Protein AF-E4M9H5-F1 (afdb_monomer)

pLDDT: mean 83.63, std 12.61, range [45.44, 94.75]

Nearest PDB structures (foldseek):
  5e12-assembly1_A  TM=4.372E-01  e=1.101E-07  Mycobacterium tuberculosis H37Rv
  2kuf-assembly1_A  TM=4.043E-01  e=8.828E-06  Mycobacterium tuberculosis H37Rv

Foldseek 3Di:
DDDDPPDDDDDDDDDPAADKFWQDDQAQHALLVNQVSQVVRQEAAQFEAEDEDPDFRHFHWKDFPNHTDDNPDRDIDGRHGHMYTYGHDHPPRFKFFAADQQFHQPVVNSVVQSVRQEAADAEAEDPPDDPVCSRQWGWLDKPPAGRAMDTRRHYIYTYTYNDPVSSVVSVVVSVVVNVVSNVVVVVVVVVVVVVVVVVVVVVVVVVVVPDPPPDPPDDPDDDDD

Mean predicted aligned error: 11.63 Å

Secondary structure (DSSP, 8-state):
--PPTTPPP------SSPPEEEPP--TTSBHHHHHHHHHHHT-EEEEEEEEE-SSTTBEEEEEETTEEP-TT---EEETTPEEEEEEEE-TT--EEEPPP-TTSBHHHHHHHHHHTTPEEEEEEE-TT--TTTTTT-EEEEEESPTT-EEETT-EEEEEEE--HHHHHHHHHHHHHHHHHHHHHHHHHHHHHHHHHHHHHHHHHHHHHH----------------

Structure (mmCIF, N/CA/C/O backbone):
data_AF-E4M9H5-F1
#
_entry.id   AF-E4M9H5-F1
#
loop_
_atom_site.group_PDB
_atom_site.id
_atom_site.type_symbol
_atom_site.label_atom_id
_atom_site.label_alt_id
_atom_site.label_comp_id
_atom_site.label_asym_id
_atom_site.label_entity_id
_atom_site.label_seq_id
_atom_site.pdbx_PDB_ins_code
_atom_site.Cartn_x
_atom_site.Cartn_y
_atom_site.Cartn_z
_atom_site.occupancy
_atom_site.B_iso_or_equiv
_atom_site.auth_seq_id
_atom_site.auth_comp_id
_atom_site.auth_asym_id
_atom_site.auth_atom_id
_atom_site.pdbx_PDB_model_num
ATOM 1 N N . MET A 1 1 ? -37.634 5.074 34.443 1.00 48.91 1 MET A N 1
ATOM 2 C CA . MET A 1 1 ? -36.888 6.349 34.505 1.00 48.91 1 MET A CA 1
ATOM 3 C C . MET A 1 1 ? -37.773 7.384 33.839 1.00 48.91 1 MET A C 1
ATOM 5 O O . MET A 1 1 ? -37.931 7.330 32.630 1.00 48.91 1 MET A O 1
ATOM 9 N N . GLU A 1 2 ? -38.440 8.225 34.621 1.00 67.62 2 GLU A N 1
ATOM 10 C CA . GLU A 1 2 ? -39.427 9.190 34.124 1.00 67.62 2 GLU A CA 1
ATOM 11 C C . GLU A 1 2 ? -38.986 10.587 34.561 1.00 67.62 2 GLU A C 1
ATOM 13 O O . GLU A 1 2 ? -38.607 10.793 35.717 1.00 67.62 2 GLU A O 1
ATOM 18 N N . VAL A 1 3 ? -38.953 11.531 33.623 1.00 73.31 3 VAL A N 1
ATOM 19 C CA . VAL A 1 3 ? -38.563 12.920 33.890 1.00 73.31 3 VAL A CA 1
ATOM 20 C C . VAL A 1 3 ? -39.797 13.767 34.168 1.00 73.31 3 VAL A C 1
ATOM 22 O O . VAL A 1 3 ? -40.839 13.595 33.542 1.00 73.31 3 VAL A O 1
ATOM 25 N N . LYS A 1 4 ? -39.671 14.700 35.119 1.00 76.44 4 LYS A N 1
ATOM 26 C CA . LYS A 1 4 ? -40.760 15.606 35.497 1.00 76.44 4 LYS A CA 1
ATOM 27 C C . LYS A 1 4 ? -41.175 16.492 34.309 1.00 76.44 4 LYS A C 1
ATOM 29 O O . LYS A 1 4 ? -40.294 16.963 33.579 1.00 76.44 4 LYS A O 1
ATOM 34 N N . PRO A 1 5 ? -42.481 16.770 34.146 1.00 67.06 5 PRO A N 1
ATOM 35 C CA . PRO A 1 5 ? -42.974 17.629 33.076 1.00 67.06 5 PRO A CA 1
ATOM 36 C C . PRO A 1 5 ? -42.333 19.025 33.143 1.00 67.06 5 PRO A C 1
ATOM 38 O O . PRO A 1 5 ? -42.136 19.577 34.224 1.00 67.06 5 PRO A O 1
ATOM 41 N N . GLY A 1 6 ? -41.972 19.578 31.980 1.00 78.44 6 GLY A N 1
ATOM 42 C CA . GLY A 1 6 ? -41.335 20.897 31.854 1.00 78.44 6 GLY A CA 1
ATOM 43 C C . GLY A 1 6 ? -39.802 20.907 31.907 1.00 78.44 6 GLY A C 1
ATOM 44 O O . GLY A 1 6 ? -39.202 21.981 31.893 1.00 78.44 6 GLY A O 1
ATOM 45 N N . ARG A 1 7 ? -39.136 19.743 31.952 1.00 82.69 7 ARG A N 1
ATOM 46 C CA . ARG A 1 7 ? -37.668 19.670 31.906 1.00 82.69 7 ARG A CA 1
ATOM 47 C C . ARG A 1 7 ? -37.148 19.466 30.482 1.00 82.69 7 ARG A C 1
ATOM 49 O O . ARG A 1 7 ? -37.523 18.513 29.809 1.00 82.69 7 ARG A O 1
ATOM 56 N N . THR A 1 8 ? -36.238 20.335 30.049 1.00 75.12 8 THR A N 1
ATOM 57 C CA . THR A 1 8 ? -35.534 20.202 28.769 1.00 75.12 8 THR A CA 1
ATOM 58 C C . THR A 1 8 ? -34.584 19.009 28.815 1.00 75.12 8 THR A C 1
ATOM 60 O O . THR A 1 8 ? -33.643 18.991 29.611 1.00 75.12 8 THR A O 1
ATOM 63 N N . VAL A 1 9 ? -34.834 18.014 27.967 1.00 78.81 9 VAL A N 1
ATOM 64 C CA . VAL A 1 9 ? -33.937 16.875 27.757 1.00 78.81 9 VAL A CA 1
ATOM 65 C C . VAL A 1 9 ? -32.995 17.225 26.608 1.00 78.81 9 VAL A C 1
ATOM 67 O O . VAL A 1 9 ? -33.447 17.516 25.504 1.00 78.81 9 VAL A O 1
ATOM 70 N N . TYR A 1 10 ? -31.688 17.204 26.866 1.00 71.06 10 TYR A N 1
ATOM 71 C CA . TYR A 1 10 ? -30.674 17.363 25.827 1.00 71.06 10 TYR A CA 1
ATOM 72 C C . TYR A 1 10 ? -30.349 15.989 25.248 1.00 71.06 10 TYR A C 1
ATOM 74 O O . TYR A 1 10 ? -29.837 15.120 25.951 1.00 71.06 10 TYR A O 1
ATOM 82 N N . ILE A 1 11 ? -30.674 15.791 23.974 1.00 72.00 11 ILE A N 1
ATOM 83 C CA . ILE A 1 11 ? -30.363 14.568 23.237 1.00 72.00 11 ILE A CA 1
ATOM 84 C C . ILE A 1 11 ? -29.173 14.875 22.332 1.00 72.00 11 ILE A C 1
ATOM 86 O O . ILE A 1 11 ? -29.257 15.742 21.464 1.00 72.00 11 ILE A O 1
ATOM 90 N N . THR A 1 12 ? -28.064 14.163 22.516 1.00 62.25 12 THR A N 1
ATOM 91 C CA . THR A 1 12 ? -26.943 14.197 21.572 1.00 62.25 12 THR A CA 1
ATOM 92 C C . THR A 1 12 ? -27.200 13.156 20.491 1.00 62.25 12 THR A C 1
ATOM 94 O O . THR A 1 12 ? -26.982 11.965 20.696 1.00 62.25 12 THR A O 1
ATOM 97 N N . ILE A 1 13 ? -27.697 13.599 19.337 1.00 58.81 13 ILE A N 1
ATOM 98 C CA . ILE A 1 13 ? -27.815 12.746 18.152 1.00 58.81 13 ILE A CA 1
ATOM 99 C C . ILE A 1 13 ? -26.428 12.680 17.511 1.00 58.81 13 ILE A C 1
ATOM 101 O O . ILE A 1 13 ? -25.945 13.672 16.968 1.00 58.81 13 ILE A O 1
ATOM 105 N N . ASN A 1 14 ? -25.768 11.524 17.590 1.00 56.34 14 ASN A N 1
ATOM 106 C CA . ASN A 1 14 ? -24.544 11.289 16.828 1.00 56.34 14 ASN A CA 1
ATOM 107 C C . ASN A 1 14 ? -24.914 11.225 15.337 1.00 56.34 14 ASN A C 1
ATOM 109 O O . ASN A 1 14 ? -25.791 10.452 14.953 1.00 56.34 14 ASN A O 1
ATOM 113 N N . SER A 1 15 ? -24.281 12.051 14.500 1.00 49.38 15 SER A N 1
ATOM 114 C CA . SER A 1 15 ? -24.484 12.005 13.048 1.00 49.38 15 SER A CA 1
ATOM 115 C C . SER A 1 15 ? -24.115 10.618 12.521 1.00 49.38 15 SER A C 1
ATOM 117 O O . SER A 1 15 ? -22.984 10.175 12.695 1.00 49.38 15 SER A O 1
ATOM 119 N N . PHE A 1 16 ? -25.054 9.950 11.849 1.00 55.34 16 PHE A N 1
ATOM 120 C CA . PHE A 1 16 ? -24.801 8.691 11.139 1.00 55.34 16 PHE A CA 1
ATOM 121 C C . PHE A 1 16 ? -23.919 8.894 9.893 1.00 55.34 16 PHE A C 1
ATOM 123 O O . PHE A 1 16 ? -23.301 7.949 9.415 1.00 55.34 16 PHE A O 1
ATOM 130 N N . ARG A 1 17 ? -23.841 10.128 9.365 1.00 58.88 17 ARG A N 1
ATOM 131 C CA . ARG A 1 17 ? -22.961 10.465 8.239 1.00 58.88 17 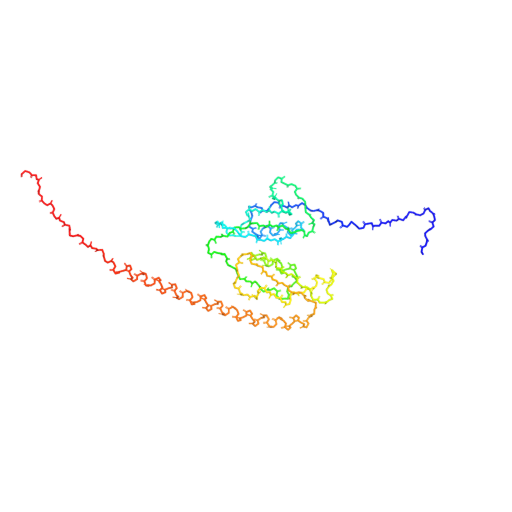ARG A CA 1
ATOM 132 C C . ARG A 1 17 ? -21.565 10.794 8.741 1.00 58.88 17 ARG A C 1
ATOM 134 O O . ARG A 1 17 ? -21.410 11.635 9.635 1.00 58.88 17 ARG A O 1
ATOM 141 N N . GLN A 1 18 ? -20.577 10.140 8.139 1.00 67.44 18 GLN A N 1
ATOM 142 C CA . GLN A 1 18 ? -19.166 10.424 8.350 1.00 67.44 18 GLN A CA 1
ATOM 143 C C . GLN A 1 18 ? -18.871 11.881 7.965 1.00 67.44 18 GLN A C 1
ATOM 145 O O . GLN A 1 18 ? -19.523 12.468 7.099 1.00 67.44 18 GLN A O 1
ATOM 150 N N . LYS A 1 19 ? -17.916 12.505 8.660 1.00 80.12 19 LYS A N 1
ATOM 151 C CA . LYS A 1 19 ? -17.527 13.892 8.393 1.00 80.12 19 LYS A CA 1
ATOM 152 C C . LYS A 1 19 ? -17.018 13.998 6.954 1.00 80.12 19 LYS A C 1
ATOM 154 O O . LYS A 1 19 ? -16.073 13.302 6.600 1.00 80.12 19 LYS A O 1
ATOM 159 N N . MET A 1 20 ? -17.608 14.891 6.163 1.00 86.25 20 MET A N 1
ATOM 160 C CA . MET A 1 20 ? -17.123 15.191 4.816 1.00 86.25 20 MET A CA 1
ATOM 161 C C . MET A 1 20 ? -15.857 16.046 4.896 1.00 86.25 20 MET A C 1
ATOM 163 O O . MET A 1 20 ? -15.801 17.022 5.651 1.00 86.25 20 MET A O 1
ATOM 167 N N . VAL A 1 21 ? -14.846 15.682 4.114 1.00 89.25 21 VAL A N 1
ATOM 168 C CA . VAL A 1 21 ? -13.574 16.397 3.993 1.00 89.25 21 VAL A CA 1
ATOM 169 C C . VAL A 1 21 ? -13.315 16.745 2.524 1.00 89.25 21 VAL A C 1
ATOM 171 O O . VAL A 1 21 ? -13.688 15.974 1.636 1.00 89.25 21 VAL A O 1
ATOM 174 N N . PRO A 1 22 ? -12.727 17.918 2.228 1.00 89.88 22 PRO A N 1
ATOM 175 C CA . PRO A 1 22 ? -12.366 18.273 0.861 1.00 89.88 22 PRO A CA 1
ATOM 176 C C . PRO A 1 22 ? -11.236 17.369 0.360 1.00 89.88 22 PRO A C 1
ATOM 178 O O . PRO A 1 22 ? -10.243 17.171 1.062 1.00 89.88 22 PRO A O 1
ATOM 181 N N . VAL A 1 23 ? -11.377 16.850 -0.860 1.00 91.88 23 VAL A N 1
ATOM 182 C CA . VAL A 1 23 ? -10.335 16.042 -1.505 1.00 91.88 23 VAL A CA 1
ATOM 183 C C . VAL A 1 23 ? -9.262 16.982 -2.066 1.00 91.88 23 VAL A C 1
ATOM 185 O O . VAL A 1 23 ? -9.595 17.851 -2.878 1.00 91.88 23 VAL A O 1
ATOM 188 N N . PRO A 1 24 ? -7.996 16.884 -1.620 1.00 91.50 24 PRO A N 1
ATOM 189 C CA . PRO A 1 24 ? -6.924 17.725 -2.133 1.00 91.50 24 PRO A CA 1
ATOM 190 C C . PRO A 1 24 ? -6.519 17.282 -3.539 1.00 91.50 24 PRO A C 1
ATOM 192 O O . PRO A 1 24 ? -6.476 16.091 -3.811 1.00 91.50 24 PRO A O 1
ATOM 195 N N . TYR A 1 25 ? -6.151 18.236 -4.399 1.00 92.88 25 TYR A N 1
ATOM 196 C CA . TYR A 1 25 ? -5.643 17.913 -5.731 1.00 92.88 25 TYR A CA 1
ATOM 197 C C . TYR A 1 25 ? -4.197 17.392 -5.655 1.00 92.88 25 TYR A C 1
ATOM 199 O O . TYR A 1 25 ? -3.298 18.144 -5.255 1.00 92.88 25 TYR A O 1
ATOM 207 N N . VAL A 1 26 ? -3.970 16.125 -6.014 1.00 92.75 26 VAL A N 1
ATOM 208 C CA . VAL A 1 26 ? -2.654 15.456 -5.933 1.00 92.75 26 VAL A CA 1
ATOM 209 C C . VAL A 1 26 ? -2.057 15.053 -7.283 1.00 92.75 26 VAL A C 1
ATOM 211 O O . VAL A 1 26 ? -0.903 14.621 -7.315 1.00 92.75 26 VAL A O 1
ATOM 214 N N . ALA A 1 27 ? -2.776 15.214 -8.397 1.00 91.25 27 ALA A N 1
ATOM 215 C CA . ALA A 1 27 ? -2.188 14.978 -9.716 1.00 91.25 27 ALA A CA 1
ATOM 216 C C . ALA A 1 27 ? -1.029 15.957 -9.993 1.00 91.25 27 ALA A C 1
ATOM 218 O O . ALA A 1 27 ? -1.057 17.129 -9.607 1.00 91.25 27 ALA A O 1
ATOM 219 N N . GLY A 1 28 ? 0.032 15.461 -10.633 1.00 90.50 28 GLY A N 1
ATOM 220 C CA . GLY A 1 28 ? 1.277 16.209 -10.796 1.00 90.50 28 GLY A CA 1
ATOM 221 C C . GLY A 1 28 ? 2.211 16.156 -9.575 1.00 90.50 28 GLY A C 1
ATOM 222 O O . GLY A 1 28 ? 3.045 17.042 -9.383 1.00 90.50 28 GLY A O 1
ATOM 223 N N . ARG A 1 29 ? 2.057 15.161 -8.696 1.00 93.06 29 ARG A N 1
ATOM 224 C CA . ARG A 1 29 ? 2.914 14.959 -7.517 1.00 93.06 29 ARG A CA 1
ATOM 225 C C . ARG A 1 29 ? 3.484 13.547 -7.501 1.00 93.06 29 ARG A C 1
ATOM 227 O O . ARG A 1 29 ? 2.943 12.634 -8.120 1.00 93.06 29 ARG A O 1
ATOM 234 N N . SER A 1 30 ? 4.564 13.348 -6.746 1.00 92.69 30 SER A N 1
ATOM 235 C CA . SER A 1 30 ? 5.044 11.988 -6.478 1.00 92.69 30 SER A CA 1
ATOM 236 C C . SER A 1 30 ? 4.058 11.232 -5.587 1.00 92.69 30 SER A C 1
ATOM 238 O O . SER A 1 30 ? 3.411 11.828 -4.723 1.00 92.69 30 SER A O 1
ATOM 240 N N . LEU A 1 31 ? 3.996 9.910 -5.738 1.00 91.94 31 LEU A N 1
ATOM 241 C CA . LEU A 1 31 ? 3.129 9.033 -4.947 1.00 91.94 31 LEU A CA 1
ATOM 242 C C . LEU A 1 31 ? 3.280 9.263 -3.434 1.00 91.94 31 LEU A C 1
ATOM 244 O O . LEU A 1 31 ? 2.297 9.338 -2.700 1.00 91.94 31 LEU A O 1
ATOM 248 N N . ARG A 1 32 ? 4.514 9.481 -2.969 1.00 92.56 32 ARG A N 1
ATOM 249 C CA . ARG A 1 32 ? 4.804 9.796 -1.564 1.00 92.56 32 ARG A CA 1
ATOM 250 C C . ARG A 1 32 ? 4.182 11.121 -1.110 1.00 92.56 32 ARG A C 1
ATOM 252 O O . ARG A 1 32 ? 3.680 11.215 0.006 1.00 92.56 32 ARG A O 1
ATOM 259 N N . GLN A 1 33 ? 4.223 12.154 -1.953 1.00 93.00 33 GLN A N 1
ATOM 260 C CA . GLN A 1 33 ? 3.588 13.440 -1.649 1.00 93.00 33 GLN A CA 1
ATOM 261 C C . GLN A 1 33 ? 2.063 13.317 -1.655 1.00 93.00 33 GLN A C 1
ATOM 263 O O . GLN A 1 33 ? 1.420 13.800 -0.725 1.00 93.00 33 GLN A O 1
ATOM 268 N N . ALA A 1 34 ? 1.506 12.631 -2.656 1.00 93.25 34 ALA A N 1
ATOM 269 C CA . ALA A 1 34 ? 0.075 12.373 -2.766 1.00 93.25 34 ALA A CA 1
ATOM 270 C C . ALA A 1 34 ? -0.463 11.640 -1.529 1.00 93.25 34 ALA A C 1
ATOM 272 O O . ALA A 1 34 ? -1.425 12.100 -0.918 1.00 93.25 34 ALA A O 1
ATOM 273 N N . LYS A 1 35 ? 0.227 10.579 -1.086 1.00 92.94 35 LYS A N 1
ATOM 274 C CA . LYS A 1 35 ? -0.075 9.862 0.161 1.00 92.94 35 LYS A CA 1
ATOM 275 C C . LYS A 1 35 ? -0.174 10.813 1.354 1.00 92.94 35 LYS A C 1
ATOM 277 O O . LYS A 1 35 ? -1.185 10.813 2.047 1.00 92.94 35 LYS A O 1
ATOM 282 N N . ASN A 1 36 ? 0.846 11.642 1.579 1.00 93.25 36 ASN A N 1
ATOM 283 C CA . ASN A 1 36 ? 0.865 12.556 2.724 1.00 93.25 36 ASN A CA 1
ATOM 284 C C . ASN A 1 36 ? -0.296 13.560 2.677 1.00 93.25 36 ASN A C 1
ATOM 286 O O . ASN A 1 36 ? -0.910 13.843 3.702 1.00 93.25 36 ASN A O 1
ATOM 290 N N . MET A 1 37 ? -0.607 14.094 1.494 1.00 93.25 37 MET A N 1
ATOM 291 C CA . MET A 1 37 ? -1.712 15.037 1.318 1.00 93.25 37 MET A CA 1
ATOM 292 C C . MET A 1 37 ? -3.068 14.388 1.619 1.00 93.25 37 MET A C 1
ATOM 294 O O . MET A 1 37 ? -3.881 14.987 2.325 1.00 93.25 37 MET A O 1
ATOM 298 N N . LEU A 1 38 ? -3.289 13.162 1.139 1.00 92.38 38 LEU A N 1
ATOM 299 C CA . LEU A 1 38 ? -4.507 12.397 1.407 1.00 92.38 38 LEU A CA 1
ATOM 300 C C . LEU A 1 38 ? -4.631 12.040 2.895 1.00 92.38 38 LEU A C 1
ATOM 302 O O . LEU A 1 38 ? -5.667 12.313 3.498 1.00 92.38 38 LEU A O 1
ATOM 306 N N . GLU A 1 39 ? -3.563 11.542 3.524 1.00 91.00 39 GLU A N 1
ATOM 307 C CA . GLU A 1 39 ? -3.573 11.189 4.950 1.00 91.00 39 GLU A CA 1
ATOM 308 C C . GLU A 1 39 ? -3.852 12.401 5.854 1.00 91.00 39 GLU A C 1
ATOM 310 O O . GLU A 1 39 ? -4.616 12.288 6.815 1.00 91.00 39 GLU A O 1
ATOM 315 N N . ILE A 1 40 ? -3.281 13.573 5.540 1.00 91.62 40 ILE A N 1
ATOM 316 C CA . ILE A 1 40 ? -3.543 14.825 6.273 1.00 91.62 40 ILE A CA 1
ATOM 317 C C . ILE A 1 40 ? -5.006 15.257 6.116 1.00 91.62 40 ILE A C 1
ATOM 319 O O . ILE A 1 40 ? -5.611 15.734 7.078 1.00 91.62 40 ILE A O 1
ATOM 323 N N . ALA A 1 41 ? -5.589 15.068 4.930 1.00 89.12 41 ALA A N 1
ATOM 324 C CA . ALA A 1 41 ? -7.005 15.331 4.683 1.00 89.12 41 ALA A CA 1
ATOM 325 C C . ALA A 1 41 ? -7.936 14.314 5.374 1.00 89.12 41 ALA A C 1
ATOM 327 O O . ALA A 1 41 ? -9.141 14.548 5.456 1.00 89.12 41 ALA A O 1
ATOM 328 N N . GLY A 1 42 ? -7.396 13.214 5.911 1.00 89.00 42 GLY A N 1
ATOM 329 C CA . GLY A 1 42 ? -8.174 12.123 6.496 1.00 89.00 42 GLY A CA 1
ATOM 330 C C . GLY A 1 42 ? -8.762 11.180 5.447 1.00 89.00 42 GLY A C 1
ATOM 331 O O . GLY A 1 42 ? -9.787 10.557 5.709 1.00 89.00 42 GLY A O 1
ATOM 332 N N . LEU A 1 43 ? -8.138 11.101 4.273 1.00 91.62 43 LEU A N 1
ATOM 333 C CA . LEU A 1 43 ? -8.471 10.201 3.173 1.00 91.62 43 LEU A CA 1
ATOM 334 C C . LEU A 1 43 ? -7.422 9.090 3.072 1.00 91.62 43 LEU A C 1
ATOM 336 O O . LEU A 1 43 ? -6.289 9.236 3.536 1.00 91.62 43 LEU A O 1
ATOM 340 N N . GLU A 1 44 ? -7.797 7.978 2.453 1.00 91.69 44 GLU A N 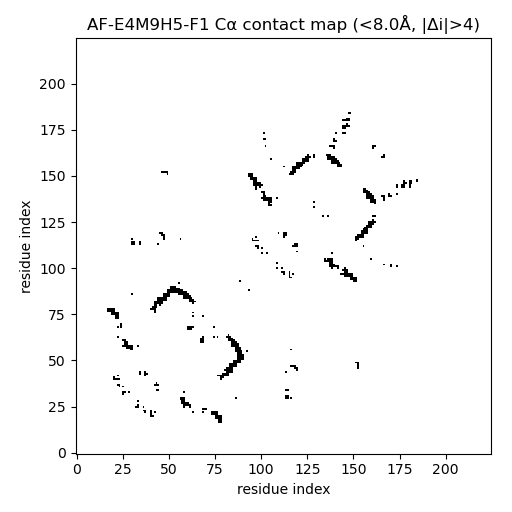1
ATOM 341 C CA . GLU A 1 44 ? -6.898 6.855 2.191 1.00 91.69 44 GLU A CA 1
ATOM 342 C C . GLU A 1 44 ? -6.690 6.670 0.682 1.00 91.69 44 GLU A C 1
ATOM 344 O O . GLU A 1 44 ? -7.466 7.161 -0.139 1.00 91.69 44 GLU A O 1
ATOM 349 N N . ILE A 1 45 ? -5.640 5.944 0.295 1.00 92.88 45 ILE A N 1
ATOM 350 C CA . ILE A 1 45 ? -5.487 5.487 -1.089 1.00 92.88 45 ILE A CA 1
ATOM 351 C C . ILE A 1 45 ? -6.308 4.207 -1.234 1.00 92.88 45 ILE A C 1
ATOM 353 O O . ILE A 1 45 ? -6.018 3.200 -0.586 1.00 92.88 45 ILE A O 1
ATOM 357 N N . GLY A 1 46 ? -7.341 4.259 -2.071 1.00 90.00 46 GLY A N 1
ATOM 358 C CA . GLY A 1 46 ? -8.195 3.110 -2.352 1.00 90.00 46 GLY A CA 1
ATOM 359 C C . GLY A 1 46 ? -7.516 2.125 -3.298 1.00 90.00 46 GLY A C 1
ATOM 360 O O . GLY A 1 46 ? -7.412 0.940 -2.995 1.00 90.00 46 GLY A O 1
ATOM 361 N N . GLU A 1 47 ? -7.023 2.624 -4.432 1.00 92.75 47 GLU A N 1
ATOM 362 C CA . GLU A 1 47 ? -6.395 1.794 -5.460 1.00 92.75 47 GLU A CA 1
ATOM 363 C C . GLU A 1 47 ? -5.358 2.589 -6.263 1.00 92.75 47 GLU A C 1
ATOM 365 O O . GLU A 1 47 ? -5.593 3.732 -6.650 1.00 92.75 47 GLU A O 1
ATOM 370 N N . LEU A 1 48 ? -4.209 1.967 -6.515 1.00 93.50 48 LEU A N 1
ATOM 371 C CA . LEU A 1 48 ? -3.131 2.446 -7.373 1.00 93.50 48 LEU A CA 1
ATOM 372 C C . LEU A 1 48 ? -3.202 1.706 -8.703 1.00 93.50 48 LEU A C 1
ATOM 374 O O . LEU A 1 48 ? -3.009 0.488 -8.749 1.00 93.50 48 LEU A O 1
ATOM 378 N N . ILE A 1 49 ? -3.462 2.439 -9.779 1.00 93.19 49 ILE A N 1
ATOM 379 C CA . ILE A 1 49 ? -3.541 1.890 -11.130 1.00 93.19 49 ILE A CA 1
ATOM 380 C C . ILE A 1 49 ? -2.355 2.408 -11.927 1.00 93.19 49 ILE A C 1
ATOM 382 O O . ILE A 1 49 ? -2.233 3.605 -12.179 1.00 93.19 49 ILE A O 1
ATOM 386 N N . TYR A 1 50 ? -1.483 1.497 -12.343 1.00 92.50 50 TYR A N 1
ATOM 387 C CA . TYR A 1 50 ? -0.281 1.859 -13.077 1.00 92.50 50 TYR A CA 1
ATOM 388 C C . TYR A 1 50 ? -0.542 1.966 -14.580 1.00 92.50 50 TYR A C 1
ATOM 390 O O . TYR A 1 50 ? -1.203 1.114 -15.175 1.00 92.50 50 TYR A O 1
ATOM 398 N N . ARG A 1 51 ? -0.013 3.026 -15.195 1.00 91.44 51 ARG A N 1
ATOM 399 C CA . ARG A 1 51 ? -0.035 3.276 -16.641 1.00 91.44 51 ARG A CA 1
ATOM 400 C C . ARG A 1 51 ? 1.385 3.527 -17.133 1.00 91.44 51 ARG A C 1
ATOM 402 O O . ARG A 1 51 ? 2.193 4.098 -16.407 1.00 91.44 51 ARG A O 1
ATOM 409 N N . ALA A 1 52 ? 1.671 3.111 -18.364 1.00 89.19 52 ALA A N 1
ATOM 410 C CA . ALA A 1 52 ? 2.966 3.366 -18.984 1.00 89.19 52 ALA A CA 1
ATOM 411 C C . ALA A 1 52 ? 3.210 4.881 -19.087 1.00 89.19 52 ALA A C 1
ATOM 413 O O . ALA A 1 52 ? 2.410 5.588 -19.699 1.00 89.19 52 ALA A O 1
ATOM 414 N N . ASP A 1 53 ? 4.290 5.356 -18.474 1.00 89.50 53 ASP A N 1
ATOM 415 C CA . ASP A 1 53 ? 4.704 6.759 -18.480 1.00 89.50 53 ASP A CA 1
ATOM 416 C C . ASP A 1 53 ? 6.211 6.855 -18.220 1.00 89.50 53 ASP A C 1
ATOM 418 O O . ASP A 1 53 ? 6.786 5.987 -17.570 1.00 89.50 53 ASP A O 1
ATOM 422 N N . MET A 1 54 ? 6.862 7.913 -18.699 1.00 86.12 54 MET A N 1
ATOM 423 C CA . MET A 1 54 ? 8.294 8.126 -18.449 1.00 86.12 54 MET A CA 1
ATOM 424 C C . MET A 1 54 ? 8.618 8.359 -16.964 1.00 86.12 54 MET A C 1
ATOM 426 O O . MET A 1 54 ? 9.731 8.086 -16.527 1.00 86.12 54 MET A O 1
ATOM 430 N N . ALA A 1 55 ? 7.669 8.870 -16.174 1.00 85.38 55 ALA A N 1
ATOM 431 C CA . ALA A 1 55 ? 7.874 9.186 -14.769 1.00 85.38 55 ALA A CA 1
ATOM 432 C C . ALA A 1 55 ? 7.300 8.087 -13.863 1.00 85.38 55 ALA A C 1
ATOM 434 O O . ALA A 1 55 ? 6.106 8.048 -13.549 1.00 85.38 55 ALA A O 1
ATOM 435 N N . THR A 1 56 ? 8.179 7.217 -13.365 1.00 85.44 56 THR A N 1
ATOM 436 C CA . THR A 1 56 ? 7.794 6.188 -12.393 1.00 85.44 56 THR A CA 1
ATOM 437 C C . THR A 1 56 ? 7.340 6.811 -11.065 1.00 85.44 56 THR A C 1
ATOM 439 O O . THR A 1 56 ? 7.998 7.692 -10.511 1.00 85.44 56 THR A O 1
ATOM 442 N N . ASN A 1 57 ? 6.223 6.321 -10.517 1.00 86.50 57 ASN A N 1
ATOM 443 C CA . ASN A 1 57 ? 5.622 6.769 -9.253 1.00 86.50 57 ASN A CA 1
ATOM 444 C C . ASN A 1 57 ? 5.139 8.231 -9.242 1.00 86.50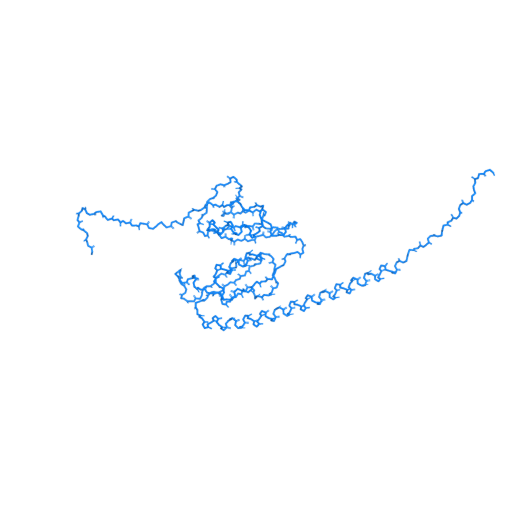 57 ASN A C 1
ATOM 446 O O . ASN A 1 57 ? 5.040 8.855 -8.177 1.00 86.50 57 ASN A O 1
ATOM 450 N N . TYR A 1 58 ? 4.804 8.774 -10.411 1.00 92.69 58 TYR A N 1
ATOM 451 C CA . TYR A 1 58 ? 4.181 10.087 -10.547 1.00 92.69 58 TYR A CA 1
ATOM 452 C C . TYR A 1 58 ? 2.668 9.961 -10.741 1.00 92.69 58 TYR A C 1
ATOM 454 O O . TYR A 1 58 ? 2.212 9.150 -11.542 1.00 92.69 58 TYR A O 1
ATOM 462 N N . VAL A 1 59 ? 1.877 10.740 -10.000 1.00 93.62 59 VAL A N 1
ATOM 463 C CA . VAL A 1 59 ? 0.412 10.704 -10.102 1.00 93.62 59 VAL A CA 1
ATOM 464 C C . VAL A 1 59 ? -0.026 11.483 -11.338 1.00 93.62 59 VAL A C 1
ATOM 466 O O . VAL A 1 59 ? 0.159 12.699 -11.413 1.00 93.62 59 VAL A O 1
ATOM 469 N N . LEU A 1 60 ? -0.618 10.770 -12.289 1.00 92.94 60 LEU A N 1
ATOM 470 C CA . LEU A 1 60 ? -1.138 11.302 -13.545 1.00 92.94 60 LEU A CA 1
ATOM 471 C C . LEU A 1 60 ? -2.550 11.854 -13.354 1.00 92.94 60 LEU A C 1
ATOM 473 O O . LEU A 1 60 ? -2.843 12.986 -13.726 1.00 92.94 60 LEU A O 1
ATOM 477 N N . GLU A 1 61 ? -3.414 11.049 -12.740 1.00 93.50 61 GLU A N 1
ATOM 478 C CA . GLU A 1 61 ? -4.823 11.361 -12.522 1.00 93.50 61 GLU A CA 1
ATOM 479 C C . GLU A 1 61 ? -5.271 10.807 -11.174 1.00 93.50 61 GLU A C 1
ATOM 481 O O . GLU A 1 61 ? -4.701 9.852 -10.644 1.00 93.50 61 GLU A O 1
ATOM 486 N N . GLU A 1 62 ? -6.342 11.371 -10.639 1.00 94.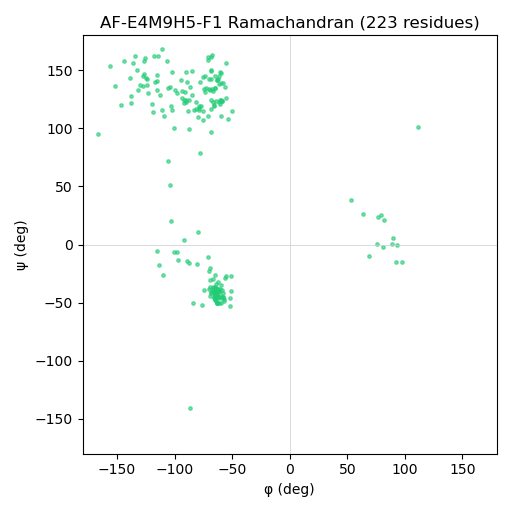00 62 GLU A N 1
ATOM 487 C CA . GLU A 1 62 ? 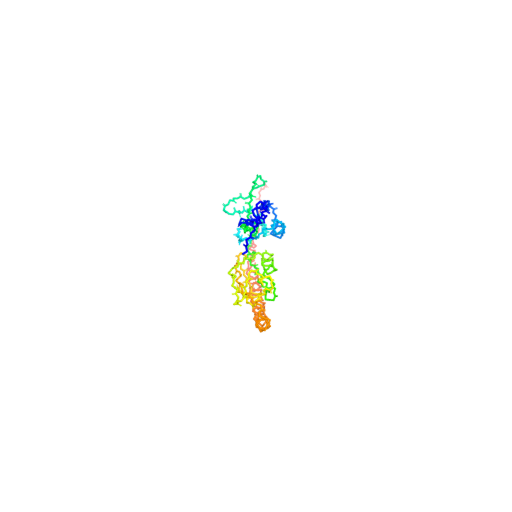-6.969 10.908 -9.411 1.00 94.00 62 GLU A CA 1
ATOM 488 C C . GLU A 1 62 ? -8.489 10.945 -9.535 1.00 94.00 62 GLU A C 1
ATOM 490 O O . GLU A 1 62 ? -9.078 11.830 -10.164 1.00 94.00 62 GLU A O 1
ATOM 495 N N . TYR A 1 63 ? -9.124 9.948 -8.933 1.00 93.69 63 TYR A N 1
ATOM 496 C CA . TYR A 1 63 ? -10.561 9.763 -8.967 1.00 93.69 63 TYR A CA 1
ATOM 497 C C . TYR A 1 63 ? -11.061 9.505 -7.557 1.00 93.69 63 TYR A C 1
ATOM 499 O O . TYR A 1 63 ? -10.541 8.660 -6.830 1.00 93.69 63 TYR A O 1
ATOM 507 N N . CYS A 1 64 ? -12.126 10.205 -7.195 1.00 90.69 64 CYS A N 1
ATOM 508 C CA . CYS A 1 64 ? -12.826 10.002 -5.943 1.00 90.69 64 CYS A CA 1
ATOM 509 C C . CYS A 1 64 ? -14.266 9.603 -6.259 1.00 90.69 64 CYS A C 1
ATOM 511 O O . CYS A 1 64 ? -14.979 10.346 -6.933 1.00 90.69 64 CYS A O 1
ATOM 513 N N . GLU A 1 65 ? -14.694 8.422 -5.803 1.00 85.38 65 GLU A N 1
ATOM 514 C CA . GLU A 1 65 ? -16.045 7.888 -6.067 1.00 85.38 65 GLU A CA 1
ATOM 515 C C . GLU A 1 65 ? -16.398 7.869 -7.572 1.00 85.38 65 GLU A C 1
ATOM 517 O O . GLU A 1 65 ? -17.507 8.211 -7.980 1.00 85.38 65 GLU A O 1
ATOM 522 N N . GLY A 1 66 ? -15.418 7.547 -8.426 1.00 84.25 66 GLY A N 1
ATOM 523 C CA . GLY A 1 66 ? -15.578 7.533 -9.885 1.00 84.25 66 GLY A CA 1
ATOM 524 C C . GLY A 1 66 ? -15.601 8.913 -10.556 1.00 84.25 66 GLY A C 1
ATOM 525 O O . GLY A 1 66 ? -15.708 8.988 -11.778 1.00 84.25 66 GLY A O 1
ATOM 526 N N . ARG A 1 67 ? -15.468 10.009 -9.798 1.00 88.62 67 ARG A N 1
ATOM 527 C CA . ARG A 1 67 ? -15.383 11.373 -10.338 1.00 88.62 67 ARG A CA 1
ATOM 528 C C . ARG A 1 67 ? -13.922 11.826 -10.422 1.00 88.62 67 ARG A C 1
ATOM 530 O O . ARG A 1 67 ? -13.221 11.717 -9.415 1.00 88.62 67 ARG A O 1
ATOM 537 N N . PRO A 1 68 ? -13.462 12.352 -11.571 1.00 91.19 68 PRO A N 1
ATOM 538 C CA . PRO A 1 68 ? -12.108 12.880 -11.687 1.00 91.19 68 PRO A CA 1
ATOM 539 C C . PRO A 1 68 ? -11.954 14.124 -10.808 1.00 91.19 68 PRO A C 1
ATOM 541 O O . PRO A 1 68 ? -12.792 15.032 -10.844 1.00 91.19 68 PRO A O 1
ATOM 544 N N . VAL A 1 69 ? -10.879 14.169 -10.026 1.00 90.06 69 VAL A N 1
ATOM 545 C CA . VAL A 1 69 ? -10.528 15.335 -9.212 1.00 90.06 69 VAL A CA 1
ATOM 546 C C . VAL A 1 69 ? -9.637 16.241 -10.054 1.00 90.06 69 VAL A C 1
ATOM 548 O O . VAL A 1 69 ? -8.603 15.837 -10.577 1.00 90.06 69 VAL A O 1
ATOM 551 N N . THR A 1 70 ? -10.067 17.487 -10.223 1.00 90.19 70 THR A N 1
ATOM 552 C CA . THR A 1 70 ? -9.299 18.529 -10.915 1.00 90.19 70 THR A CA 1
ATOM 553 C C . THR A 1 70 ? -8.989 19.664 -9.952 1.00 90.19 70 THR A C 1
ATOM 555 O O . THR A 1 70 ? -9.661 19.821 -8.931 1.00 90.19 70 THR A O 1
ATOM 558 N N . GLN A 1 71 ? -8.017 20.508 -10.298 1.00 84.62 71 GLN A N 1
ATOM 559 C CA . GLN A 1 71 ? -7.594 21.642 -9.469 1.00 84.62 71 GLN A CA 1
ATOM 560 C C . GLN A 1 71 ? -8.744 22.601 -9.093 1.00 84.62 71 GLN A C 1
ATOM 562 O O . GLN A 1 71 ? -8.705 23.233 -8.040 1.00 84.62 71 GLN A O 1
ATOM 567 N N . ASN A 1 72 ? -9.788 22.678 -9.926 1.00 84.44 72 ASN A N 1
ATOM 568 C CA . ASN A 1 72 ? -10.971 23.512 -9.689 1.00 84.44 72 ASN A CA 1
ATOM 569 C C . ASN A 1 72 ? -12.156 22.734 -9.092 1.00 84.44 72 ASN A C 1
ATOM 571 O O . ASN A 1 72 ? -13.184 23.331 -8.756 1.00 84.44 72 ASN A O 1
ATOM 575 N N . SER A 1 73 ? -12.051 21.409 -8.981 1.00 78.44 73 SER A N 1
ATOM 576 C CA . SER A 1 73 ? -13.113 20.579 -8.425 1.00 78.44 73 SER A CA 1
ATOM 577 C C . SER A 1 73 ? -13.201 20.777 -6.909 1.00 78.44 73 SER A C 1
ATOM 579 O O . SER A 1 73 ? -12.199 20.787 -6.201 1.00 78.44 73 SER A O 1
ATOM 581 N N . ARG A 1 74 ? -14.421 20.945 -6.391 1.00 81.44 74 ARG A N 1
ATOM 582 C CA . ARG A 1 74 ? -14.698 21.011 -4.944 1.00 81.44 74 ARG A CA 1
ATOM 583 C C . ARG A 1 74 ? -15.315 19.703 -4.467 1.00 81.44 74 ARG A C 1
ATOM 585 O O . ARG A 1 74 ? -16.394 19.699 -3.874 1.00 81.44 74 ARG A O 1
ATOM 592 N N . ILE A 1 75 ? -14.667 18.592 -4.802 1.00 87.12 75 ILE A N 1
ATOM 593 C CA . ILE A 1 75 ? -15.131 17.271 -4.386 1.00 87.12 75 ILE A CA 1
ATOM 594 C C . ILE A 1 75 ? -14.908 17.141 -2.881 1.00 87.12 75 ILE A C 1
ATOM 596 O O . ILE A 1 75 ? -13.861 17.508 -2.346 1.00 87.12 75 ILE A O 1
ATOM 600 N N . GLN A 1 76 ? -15.931 16.648 -2.196 1.00 89.00 76 GLN A N 1
ATOM 601 C CA . GLN A 1 76 ? -15.840 16.254 -0.802 1.00 89.00 76 GLN A CA 1
ATOM 602 C C . GLN A 1 76 ? -16.119 14.765 -0.723 1.00 89.00 76 GLN A C 1
ATOM 604 O O . GLN A 1 76 ? -17.019 14.278 -1.409 1.00 89.00 76 GLN A O 1
ATOM 609 N N . ALA A 1 77 ? -15.367 14.081 0.124 1.00 86.75 77 ALA A N 1
ATOM 610 C CA . ALA A 1 77 ? -15.517 12.662 0.384 1.00 86.75 77 ALA A CA 1
ATOM 611 C C . ALA A 1 77 ? -15.673 12.431 1.884 1.00 86.75 77 ALA A C 1
ATOM 613 O O . ALA A 1 77 ? -15.295 13.275 2.701 1.00 86.75 77 ALA A O 1
ATOM 614 N N . GLU A 1 78 ? -16.252 11.298 2.250 1.00 87.50 78 GLU A N 1
ATOM 615 C CA . GLU A 1 78 ? -16.326 10.891 3.647 1.00 87.50 78 GLU A CA 1
ATOM 616 C C . GLU A 1 78 ? -14.913 10.672 4.212 1.00 87.50 78 GLU A C 1
ATOM 618 O O . GLU A 1 78 ? -14.012 10.189 3.525 1.00 87.50 78 GLU A O 1
ATOM 623 N N . MET A 1 79 ? -14.689 11.056 5.468 1.00 86.81 79 MET A N 1
ATOM 624 C CA . MET A 1 79 ? -13.421 10.802 6.149 1.00 86.81 79 MET A CA 1
ATOM 625 C C . MET A 1 79 ? -13.145 9.292 6.193 1.00 86.81 79 MET A C 1
ATOM 627 O O . MET A 1 79 ? -13.941 8.529 6.732 1.00 86.81 79 MET A O 1
ATOM 631 N N . GLY A 1 80 ? -11.995 8.875 5.665 1.00 84.25 80 GLY A N 1
ATOM 632 C CA . GLY A 1 80 ? -11.627 7.473 5.458 1.00 84.25 80 GLY A CA 1
ATOM 633 C C . GLY A 1 80 ? -11.978 6.925 4.071 1.00 84.25 80 GLY A C 1
ATOM 634 O O . GLY A 1 80 ? -11.685 5.762 3.803 1.00 84.25 80 GLY A O 1
ATOM 635 N N . SER A 1 81 ? -12.572 7.733 3.187 1.00 89.06 81 SER A N 1
ATOM 636 C CA . SER A 1 81 ? -12.824 7.339 1.800 1.00 89.06 81 SER A CA 1
ATOM 637 C C . SER A 1 81 ? -11.516 7.115 1.036 1.00 89.06 81 SER A C 1
ATOM 639 O O . SER A 1 81 ? -10.508 7.791 1.269 1.00 89.06 81 SER A O 1
ATOM 641 N N . GLY A 1 82 ? -11.548 6.135 0.132 1.00 90.56 82 GLY A N 1
ATOM 642 C CA . GLY A 1 82 ? -10.425 5.745 -0.707 1.00 90.56 82 GLY A CA 1
ATOM 643 C C . GLY A 1 82 ? -10.407 6.517 -2.024 1.00 90.56 82 GLY A C 1
ATOM 644 O O . GLY A 1 82 ? -11.372 6.466 -2.786 1.00 90.56 82 GLY A O 1
ATOM 645 N N . VAL A 1 83 ? -9.294 7.184 -2.323 1.00 93.31 83 VAL A N 1
ATOM 646 C CA . VAL A 1 83 ? -9.045 7.832 -3.620 1.00 93.31 83 VAL A CA 1
ATOM 647 C C . VAL A 1 83 ? -8.281 6.870 -4.530 1.00 93.31 83 VAL A C 1
ATOM 649 O O . VAL A 1 83 ? -7.294 6.259 -4.113 1.00 93.31 83 VAL A O 1
ATOM 652 N N . THR A 1 84 ? -8.737 6.724 -5.771 1.00 94.69 84 THR A N 1
ATOM 653 C CA . THR A 1 84 ? -8.050 5.942 -6.802 1.00 94.69 84 THR A CA 1
ATOM 654 C C . THR A 1 84 ? -7.041 6.834 -7.510 1.00 94.69 84 THR A C 1
ATOM 656 O O . THR A 1 84 ? -7.407 7.883 -8.040 1.00 94.69 84 THR A O 1
ATOM 659 N N . LEU A 1 85 ? -5.778 6.421 -7.541 1.00 94.56 85 LEU A N 1
ATOM 660 C CA . LEU A 1 85 ? -4.687 7.169 -8.157 1.00 94.56 85 LEU A CA 1
ATOM 661 C C . LEU A 1 85 ? -4.170 6.416 -9.379 1.00 94.56 85 LEU A C 1
ATOM 663 O O . LEU A 1 85 ? -3.816 5.240 -9.295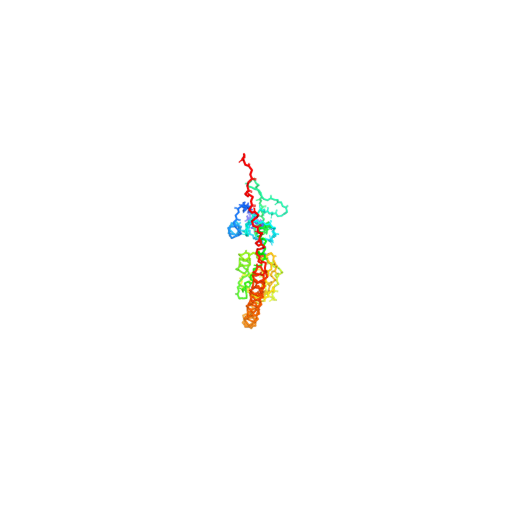 1.00 94.56 85 LEU A O 1
ATOM 667 N N . TYR A 1 86 ? -4.077 7.115 -10.504 1.00 94.38 86 TYR A N 1
ATOM 668 C CA . TYR A 1 86 ? -3.381 6.631 -11.685 1.00 94.38 86 TYR A CA 1
ATOM 669 C C . TYR A 1 86 ? -1.938 7.098 -11.635 1.00 94.38 86 TYR A C 1
ATOM 671 O O . TYR A 1 86 ? -1.669 8.295 -11.522 1.00 94.38 86 TYR A O 1
ATOM 679 N N . VAL A 1 87 ? -1.015 6.151 -11.710 1.00 93.62 87 VAL A N 1
ATOM 680 C CA . VAL A 1 87 ? 0.404 6.389 -11.471 1.00 93.62 87 VAL A CA 1
ATOM 681 C C . VAL A 1 87 ? 1.218 5.942 -12.678 1.00 93.62 87 VAL A C 1
ATOM 683 O O . VAL A 1 87 ? 0.958 4.890 -13.259 1.00 93.62 87 VAL A O 1
ATOM 686 N N . GLY A 1 88 ? 2.199 6.749 -13.061 1.00 92.31 88 GLY A N 1
ATOM 687 C CA . GLY A 1 88 ? 3.143 6.427 -14.120 1.00 92.31 88 GLY A CA 1
ATOM 688 C C . GLY A 1 88 ? 4.110 5.308 -13.730 1.00 92.31 88 GLY A C 1
ATOM 689 O O . GLY A 1 88 ? 4.557 5.224 -12.580 1.00 92.31 88 GLY A O 1
ATOM 690 N N . VAL A 1 89 ? 4.442 4.447 -14.688 1.00 91.50 89 VAL A N 1
ATOM 691 C CA . VAL A 1 89 ? 5.531 3.469 -14.598 1.00 91.50 89 VAL A CA 1
ATOM 692 C C . VAL A 1 89 ? 6.303 3.421 -15.907 1.00 91.50 89 VAL A C 1
ATOM 694 O O . VAL A 1 89 ? 5.725 3.223 -16.978 1.00 91.50 89 VAL A O 1
ATOM 697 N N . GLU A 1 90 ? 7.618 3.563 -15.801 1.00 89.56 90 GLU A N 1
ATOM 698 C CA . GLU A 1 90 ? 8.522 3.433 -16.935 1.00 89.56 90 GLU A CA 1
ATOM 699 C C . GLU A 1 90 ? 8.694 1.957 -17.323 1.00 89.56 90 GLU A C 1
ATOM 701 O O . GLU A 1 90 ? 8.711 1.055 -16.475 1.00 89.56 90 GLU A O 1
ATOM 706 N N . GLY A 1 91 ? 8.821 1.693 -18.625 1.00 80.06 91 GLY A N 1
ATOM 707 C CA . GLY A 1 91 ? 9.050 0.345 -19.142 1.00 80.06 91 GLY A CA 1
ATOM 708 C C . GLY A 1 91 ? 10.286 -0.296 -18.504 1.00 80.06 91 GLY A C 1
ATOM 709 O O . GLY A 1 91 ? 11.366 0.278 -18.523 1.00 80.06 91 GLY A O 1
ATOM 710 N N . GLY A 1 92 ? 10.124 -1.489 -17.925 1.00 73.62 92 GLY A N 1
ATOM 711 C CA . GLY A 1 92 ? 11.206 -2.211 -17.239 1.00 73.62 92 GLY A CA 1
ATOM 712 C C . GLY A 1 92 ? 11.317 -1.952 -15.729 1.00 73.62 92 GLY A C 1
ATOM 713 O O . GLY A 1 92 ? 11.896 -2.781 -15.033 1.00 73.62 92 GLY A O 1
ATOM 714 N N . PHE A 1 93 ? 10.678 -0.905 -15.193 1.00 73.31 93 PHE A N 1
ATOM 715 C CA . PHE A 1 93 ? 10.684 -0.567 -13.756 1.00 73.31 93 PHE A CA 1
ATOM 716 C C . PHE A 1 93 ? 9.385 -0.954 -13.031 1.00 73.31 93 PHE A C 1
ATOM 718 O O . PHE A 1 93 ? 9.070 -0.461 -11.950 1.00 73.31 93 PHE A O 1
ATOM 725 N N . GLY A 1 94 ? 8.621 -1.876 -13.618 1.00 79.31 94 GLY A N 1
ATOM 726 C CA . GLY A 1 94 ? 7.310 -2.297 -13.128 1.00 79.31 94 GLY A CA 1
ATOM 727 C C . GLY A 1 94 ? 7.311 -3.285 -11.969 1.00 79.31 94 GLY A C 1
ATOM 728 O O . GLY A 1 94 ? 6.251 -3.830 -11.682 1.00 79.31 94 GLY A O 1
ATOM 729 N N . SER A 1 95 ? 8.445 -3.551 -11.317 1.00 86.00 95 SER A N 1
ATOM 730 C CA . SER A 1 95 ? 8.528 -4.483 -10.187 1.00 86.00 95 SER A CA 1
ATOM 731 C C . SER A 1 95 ? 9.109 -3.831 -8.940 1.00 86.00 95 SER A C 1
ATOM 733 O O . SER A 1 95 ? 10.061 -3.061 -9.012 1.00 86.00 95 SER A O 1
ATOM 735 N N . THR A 1 96 ? 8.566 -4.203 -7.791 1.00 90.12 96 THR A N 1
ATOM 736 C CA . THR A 1 96 ? 8.979 -3.768 -6.461 1.00 90.12 96 THR A CA 1
ATOM 737 C C . THR A 1 96 ? 9.053 -4.971 -5.527 1.00 90.12 96 THR A C 1
ATOM 739 O O . THR A 1 96 ? 8.491 -6.035 -5.798 1.00 90.12 96 THR A O 1
ATOM 742 N N . VAL A 1 97 ? 9.754 -4.818 -4.411 1.00 91.31 97 VAL A N 1
ATOM 743 C CA . VAL A 1 97 ? 9.867 -5.870 -3.401 1.00 91.31 97 VAL A CA 1
ATOM 744 C C . VAL A 1 97 ? 8.757 -5.700 -2.373 1.00 91.31 97 VAL A C 1
ATOM 746 O O . VAL A 1 97 ? 8.553 -4.612 -1.837 1.00 91.31 97 VAL A O 1
ATOM 749 N N . VAL A 1 98 ? 8.052 -6.786 -2.062 1.00 93.25 98 VAL A N 1
ATOM 750 C CA . VAL A 1 98 ? 7.014 -6.767 -1.030 1.00 93.25 98 VAL A CA 1
ATOM 751 C C . VAL A 1 98 ? 7.663 -6.533 0.340 1.00 93.25 98 VAL A C 1
ATOM 753 O O . VAL A 1 98 ? 8.515 -7.325 0.757 1.00 93.25 98 VAL A O 1
ATOM 756 N N . PRO A 1 99 ? 7.263 -5.481 1.080 1.00 92.88 99 PRO A N 1
ATOM 757 C CA . PRO A 1 99 ? 7.843 -5.186 2.378 1.00 92.88 99 PRO A CA 1
ATOM 758 C C . PRO A 1 99 ? 7.412 -6.217 3.414 1.00 92.88 99 PRO A C 1
ATOM 760 O O . PRO A 1 99 ? 6.382 -6.891 3.303 1.00 92.88 99 PRO A O 1
ATOM 763 N N . ARG A 1 100 ? 8.169 -6.271 4.505 1.00 92.94 100 ARG A N 1
ATOM 764 C CA . ARG A 1 100 ? 7.741 -6.974 5.707 1.00 92.94 100 ARG A CA 1
ATOM 765 C C . ARG A 1 100 ? 6.706 -6.150 6.473 1.00 92.94 100 ARG A C 1
ATOM 767 O O . ARG A 1 100 ? 7.004 -5.058 6.952 1.00 92.94 100 ARG A O 1
ATOM 774 N N . LEU A 1 101 ? 5.517 -6.720 6.629 1.00 92.56 101 LEU A N 1
ATOM 775 C CA . LEU A 1 101 ? 4.354 -6.126 7.292 1.00 92.56 101 LEU A CA 1
ATOM 776 C C . LEU A 1 101 ? 3.979 -6.852 8.592 1.00 92.56 101 LEU A C 1
ATOM 778 O O . LEU A 1 101 ? 3.296 -6.278 9.435 1.00 92.56 101 LEU A O 1
ATOM 782 N N . VAL A 1 102 ? 4.457 -8.085 8.797 1.00 91.25 102 VAL A N 1
ATOM 783 C CA . VAL A 1 102 ? 4.188 -8.863 10.018 1.00 91.25 102 VAL A CA 1
ATOM 784 C C . VAL A 1 102 ? 4.692 -8.132 11.270 1.00 91.25 102 VAL A C 1
ATOM 786 O O . VAL A 1 102 ? 5.877 -7.814 11.377 1.00 91.25 102 VAL A O 1
ATOM 789 N N . GLY A 1 103 ? 3.794 -7.916 12.232 1.00 89.25 103 GLY A N 1
ATOM 790 C CA . GLY A 1 103 ? 4.025 -7.199 13.489 1.00 89.25 103 GLY A CA 1
ATOM 791 C C . GLY A 1 103 ? 3.579 -5.735 13.476 1.00 89.25 103 GLY A C 1
ATOM 792 O O . GLY A 1 103 ? 3.427 -5.145 14.551 1.00 89.25 103 GLY A O 1
ATOM 793 N N . PHE A 1 104 ? 3.329 -5.157 12.301 1.00 92.06 104 PHE A N 1
ATOM 794 C CA . PHE A 1 104 ? 2.895 -3.768 12.169 1.00 92.06 104 PHE A CA 1
ATOM 795 C C . PHE A 1 104 ? 1.371 -3.623 12.316 1.00 92.06 104 PHE A C 1
ATOM 797 O O . PHE A 1 104 ? 0.626 -4.550 11.978 1.00 92.06 104 PHE A O 1
ATOM 804 N N . PRO A 1 105 ? 0.887 -2.476 12.829 1.00 92.50 105 PRO A N 1
ATOM 805 C CA . PRO A 1 105 ? -0.538 -2.161 12.848 1.00 92.50 105 PRO A CA 1
ATOM 806 C C . PRO A 1 105 ? -1.049 -1.869 11.432 1.00 92.50 105 PRO A C 1
ATOM 808 O O . PRO A 1 105 ? -0.282 -1.464 10.555 1.00 92.50 105 PRO A O 1
ATOM 811 N N . LEU A 1 106 ? -2.364 -1.997 11.219 1.00 90.88 106 LEU A N 1
ATOM 812 C CA . LEU A 1 106 ? -2.983 -1.832 9.895 1.00 90.88 106 LEU A CA 1
ATOM 813 C C . LEU A 1 106 ? -2.591 -0.517 9.207 1.00 90.88 106 LEU A C 1
ATOM 815 O O . LEU A 1 106 ? -2.230 -0.521 8.036 1.00 90.88 106 LEU A O 1
ATOM 819 N N . LYS A 1 107 ? -2.637 0.603 9.938 1.00 90.19 107 LYS A N 1
ATOM 820 C CA . LYS A 1 107 ? -2.327 1.932 9.391 1.00 90.19 107 LYS A CA 1
ATOM 821 C C . LYS A 1 107 ? -0.897 2.007 8.849 1.00 90.19 107 LYS A C 1
ATOM 823 O O . LYS A 1 107 ? -0.677 2.504 7.750 1.00 90.19 107 LYS A O 1
ATOM 828 N N . GLU A 1 108 ? 0.066 1.497 9.612 1.00 91.69 108 GLU A N 1
ATOM 829 C CA . GLU A 1 108 ? 1.469 1.506 9.201 1.00 91.69 108 GLU A CA 1
ATOM 830 C C . GLU A 1 108 ? 1.711 0.527 8.047 1.00 91.69 108 GLU A C 1
ATOM 832 O O . GLU A 1 108 ? 2.433 0.851 7.105 1.00 91.69 108 GLU A O 1
ATOM 837 N N . ALA A 1 109 ? 1.053 -0.637 8.073 1.00 92.88 109 ALA A N 1
ATOM 838 C CA . ALA A 1 109 ? 1.149 -1.619 7.002 1.00 92.88 109 ALA A CA 1
ATOM 839 C C . ALA A 1 109 ? 0.630 -1.068 5.662 1.00 92.88 109 ALA A C 1
ATOM 841 O O . ALA A 1 109 ? 1.323 -1.179 4.651 1.00 92.88 109 ALA A O 1
ATOM 842 N N . LYS A 1 110 ? -0.537 -0.404 5.664 1.00 92.25 110 LYS A N 1
ATOM 843 C CA . LYS A 1 110 ? -1.077 0.303 4.489 1.00 92.25 110 LYS A CA 1
ATOM 844 C C . LYS A 1 110 ? -0.093 1.356 3.974 1.00 92.25 110 LYS A C 1
ATOM 846 O O . LYS A 1 110 ? 0.245 1.366 2.794 1.00 92.25 110 LYS A O 1
ATOM 851 N N . GLY A 1 111 ? 0.428 2.187 4.877 1.00 91.75 111 GLY A N 1
ATOM 852 C CA . GLY A 1 111 ? 1.372 3.242 4.529 1.00 91.75 111 GLY A CA 1
ATOM 853 C C . GLY A 1 111 ? 2.644 2.726 3.846 1.00 91.75 111 GLY A C 1
ATOM 854 O O . GLY A 1 111 ? 3.090 3.346 2.881 1.00 91.75 111 GLY A O 1
ATOM 855 N N . ARG A 1 112 ? 3.207 1.607 4.319 1.00 92.56 112 ARG A N 1
ATOM 856 C CA . ARG A 1 112 ? 4.399 0.970 3.728 1.00 92.56 112 ARG A CA 1
ATOM 857 C C . ARG A 1 112 ? 4.121 0.357 2.357 1.00 92.56 112 ARG A C 1
ATOM 859 O O . ARG A 1 112 ? 4.979 0.416 1.484 1.00 92.56 112 ARG A O 1
ATOM 866 N N . LEU A 1 113 ? 2.935 -0.222 2.165 1.00 93.25 113 LEU A N 1
ATOM 867 C CA . LEU A 1 113 ? 2.518 -0.755 0.867 1.00 93.25 113 LEU A CA 1
ATOM 868 C C . LEU A 1 113 ? 2.429 0.358 -0.178 1.00 93.25 113 LEU A C 1
ATOM 870 O O . LEU A 1 113 ? 3.058 0.259 -1.229 1.00 93.25 113 LEU A O 1
ATOM 874 N N . TRP A 1 114 ? 1.734 1.450 0.142 1.00 92.06 114 TRP A N 1
ATOM 875 C CA . TRP A 1 114 ? 1.573 2.572 -0.784 1.00 92.06 114 TRP A CA 1
ATOM 876 C C . TRP A 1 114 ? 2.892 3.273 -1.113 1.00 92.06 114 TRP A C 1
ATOM 878 O O . TRP A 1 114 ? 3.081 3.711 -2.241 1.00 92.06 114 TRP A O 1
ATOM 888 N N . GLU A 1 115 ? 3.828 3.359 -0.164 1.00 90.19 115 GLU A N 1
ATOM 889 C CA . GLU A 1 115 ? 5.165 3.919 -0.418 1.00 90.19 115 GLU A CA 1
ATOM 890 C C . GLU A 1 115 ? 5.961 3.129 -1.456 1.00 90.19 115 GLU A C 1
ATOM 892 O O . GLU A 1 115 ? 6.733 3.720 -2.209 1.00 90.19 115 GLU A O 1
ATOM 897 N N . LEU A 1 116 ? 5.753 1.813 -1.512 1.00 91.06 116 LEU A N 1
ATOM 898 C CA . LEU A 1 116 ? 6.391 0.925 -2.481 1.00 91.06 116 LEU A CA 1
ATOM 899 C C . LEU A 1 116 ? 5.562 0.734 -3.752 1.00 91.06 116 LEU A C 1
ATOM 901 O O . LEU A 1 116 ? 5.959 -0.050 -4.611 1.00 91.06 116 LEU A O 1
ATOM 905 N N . GLY A 1 117 ? 4.433 1.436 -3.880 1.00 90.94 117 GLY A N 1
ATOM 906 C CA . GLY A 1 117 ? 3.575 1.326 -5.051 1.00 90.94 117 GLY A CA 1
ATOM 907 C C . GLY A 1 117 ? 2.716 0.065 -5.088 1.00 90.94 117 GLY A C 1
ATOM 908 O O . GLY A 1 117 ? 2.321 -0.394 -6.158 1.00 90.94 117 GLY A O 1
ATOM 909 N N . LEU A 1 118 ? 2.450 -0.534 -3.928 1.00 93.50 118 LEU A N 1
ATOM 910 C CA . LEU A 1 118 ? 1.629 -1.730 -3.786 1.00 93.50 118 LEU A CA 1
ATOM 911 C C . LEU A 1 118 ? 0.232 -1.378 -3.281 1.00 93.50 118 LEU A C 1
ATOM 913 O O . LEU A 1 118 ? 0.037 -0.450 -2.494 1.00 93.50 118 LEU A O 1
ATOM 917 N N . ASN A 1 119 ? -0.741 -2.175 -3.708 1.00 94.06 119 ASN A N 1
ATOM 918 C CA . ASN A 1 119 ? -2.122 -2.058 -3.281 1.00 94.06 119 ASN A CA 1
ATOM 919 C C . ASN A 1 119 ? -2.401 -2.905 -2.044 1.00 94.06 119 ASN A C 1
ATOM 921 O O . ASN A 1 119 ? -1.844 -3.987 -1.849 1.00 94.06 119 ASN A O 1
ATOM 925 N N . VAL A 1 120 ? -3.327 -2.425 -1.223 1.00 93.19 120 VAL A N 1
ATOM 926 C CA . VAL A 1 120 ? -3.864 -3.200 -0.107 1.00 93.19 120 VAL A CA 1
ATOM 927 C C . VAL A 1 120 ? -4.934 -4.126 -0.674 1.00 93.19 120 VAL A C 1
ATOM 929 O O . VAL A 1 120 ? -5.862 -3.677 -1.342 1.00 93.19 120 VAL A O 1
ATOM 932 N N . GLY A 1 121 ? -4.758 -5.426 -0.467 1.00 91.50 121 GLY A N 1
ATOM 933 C CA . GLY A 1 121 ? -5.698 -6.447 -0.902 1.00 91.50 121 GLY A CA 1
ATOM 934 C C . GLY A 1 121 ? -6.799 -6.685 0.127 1.00 91.50 121 GLY A C 1
ATOM 935 O O . GLY A 1 121 ? -7.313 -5.764 0.767 1.00 91.50 121 GLY A O 1
ATOM 936 N N . LYS A 1 122 ? -7.162 -7.952 0.300 1.00 92.81 122 LYS A N 1
ATOM 937 C CA . LYS A 1 122 ? -8.142 -8.377 1.293 1.00 92.81 122 LYS A CA 1
ATOM 938 C C . LYS A 1 122 ? -7.573 -8.218 2.703 1.00 92.81 122 LYS A C 1
ATOM 940 O O . LYS A 1 122 ? -6.459 -8.654 2.986 1.00 92.81 122 LYS A O 1
ATOM 945 N N . ILE A 1 123 ? -8.364 -7.622 3.591 1.00 90.75 123 ILE A N 1
ATOM 946 C CA . ILE A 1 123 ? -8.041 -7.496 5.012 1.00 90.75 123 ILE A CA 1
ATOM 947 C C . ILE A 1 123 ? -8.975 -8.418 5.797 1.00 90.75 123 ILE A C 1
ATOM 949 O O . ILE A 1 123 ? -10.173 -8.154 5.881 1.00 90.75 123 ILE A O 1
ATOM 953 N N . ASP A 1 124 ? -8.419 -9.485 6.369 1.00 90.56 124 ASP A N 1
ATOM 954 C CA . ASP A 1 124 ? -9.142 -10.406 7.248 1.00 90.56 124 ASP A CA 1
ATOM 955 C C . ASP A 1 124 ? -8.763 -10.154 8.716 1.00 90.56 124 ASP A C 1
ATOM 957 O O . ASP A 1 124 ? -7.587 -10.005 9.064 1.00 90.56 124 ASP A O 1
ATOM 961 N N . PHE A 1 125 ? -9.764 -10.132 9.591 1.00 88.06 125 PHE A N 1
ATOM 962 C CA . PHE A 1 125 ? -9.584 -9.992 11.033 1.00 88.06 125 PHE A CA 1
ATOM 963 C C . PHE A 1 125 ? -9.838 -11.333 11.721 1.00 88.06 125 PHE A C 1
ATOM 965 O O . PHE A 1 125 ? -10.802 -12.023 11.395 1.00 88.06 125 PHE A O 1
ATOM 972 N N . ASP A 1 126 ? -8.959 -11.695 12.652 1.00 85.88 126 ASP A N 1
ATOM 973 C CA . ASP A 1 126 ? -9.128 -12.858 13.522 1.00 85.88 126 ASP A CA 1
ATOM 974 C C . ASP A 1 126 ? -10.302 -12.659 14.502 1.00 85.88 126 ASP A C 1
ATOM 976 O O . ASP A 1 126 ? -10.788 -11.540 14.720 1.00 85.88 126 ASP A O 1
ATOM 980 N N . GLU A 1 127 ? -10.767 -13.754 15.097 1.00 78.31 127 GLU A N 1
ATOM 981 C CA . GLU A 1 127 ? -11.919 -13.749 16.000 1.00 78.31 127 GLU A CA 1
ATOM 982 C C . GLU A 1 127 ? -11.693 -12.830 17.216 1.00 78.31 127 GLU A C 1
ATOM 984 O O . GLU A 1 127 ? -10.614 -12.783 17.805 1.00 78.31 127 GLU A O 1
ATOM 989 N N . GLY A 1 128 ? -12.728 -12.077 17.606 1.00 72.88 128 GLY A N 1
ATOM 990 C CA . GLY A 1 128 ? -12.679 -11.168 18.761 1.00 72.88 128 GLY A CA 1
ATOM 991 C C . GLY A 1 128 ? -12.193 -9.743 18.460 1.00 72.88 128 GLY A C 1
ATOM 992 O O . GLY A 1 128 ? -12.170 -8.902 19.364 1.00 72.88 128 GLY A O 1
ATOM 993 N N . ILE A 1 129 ? -11.857 -9.427 17.206 1.00 79.56 129 ILE A N 1
ATOM 994 C CA . ILE A 1 129 ? -11.546 -8.054 16.794 1.00 79.56 129 ILE A CA 1
ATOM 995 C C . ILE A 1 129 ? -12.843 -7.275 16.544 1.00 79.56 129 ILE A C 1
ATOM 997 O O . ILE A 1 129 ? -13.600 -7.561 15.623 1.00 79.56 129 ILE A O 1
ATOM 1001 N N . ASN A 1 130 ? -13.055 -6.233 17.348 1.00 76.00 130 ASN A N 1
ATOM 1002 C CA . ASN A 1 130 ? -14.130 -5.251 17.182 1.00 76.00 130 ASN A CA 1
ATOM 1003 C C . ASN A 1 130 ? -13.555 -3.882 16.769 1.00 76.00 130 ASN A C 1
ATOM 1005 O O . ASN A 1 130 ? -12.355 -3.645 16.920 1.00 76.00 130 ASN A O 1
ATOM 1009 N N . LEU A 1 131 ? -14.415 -2.938 16.351 1.00 71.00 131 LEU A N 1
ATOM 1010 C CA . LEU A 1 131 ? -14.023 -1.562 15.972 1.00 71.00 131 LEU A CA 1
ATOM 1011 C C . LEU A 1 131 ? -13.157 -0.840 17.025 1.00 71.00 131 LEU A C 1
ATOM 1013 O O . LEU A 1 131 ? -12.374 0.044 16.684 1.00 71.00 131 LEU A O 1
ATOM 1017 N N . LEU A 1 132 ? -13.300 -1.208 18.300 1.00 71.88 132 LEU A N 1
ATOM 1018 C CA . LEU A 1 132 ? -12.535 -0.641 19.413 1.00 71.88 132 LEU A CA 1
ATOM 1019 C C . LEU A 1 132 ? -11.085 -1.150 19.452 1.00 71.88 132 LEU A C 1
ATOM 1021 O O . LEU A 1 132 ? -10.177 -0.360 19.686 1.00 71.88 132 LEU A O 1
ATOM 1025 N N . ASN A 1 133 ? -10.870 -2.436 19.159 1.00 79.19 133 ASN A N 1
ATOM 1026 C CA . ASN A 1 133 ? -9.572 -3.107 19.315 1.00 79.19 133 ASN A CA 1
ATOM 1027 C C . ASN A 1 133 ? -8.818 -3.245 17.983 1.00 79.19 133 ASN A C 1
ATOM 1029 O O . ASN A 1 133 ? -7.661 -3.648 17.951 1.00 79.19 133 ASN A O 1
ATOM 1033 N N . GLN A 1 134 ? -9.450 -2.887 16.863 1.00 78.69 134 GLN A N 1
ATOM 1034 C CA . GLN A 1 134 ? -8.846 -2.947 15.530 1.00 78.69 134 GLN A CA 1
ATOM 1035 C C . GLN A 1 134 ? -7.535 -2.149 15.428 1.00 78.69 134 GLN A C 1
ATOM 1037 O O . GLN A 1 134 ? -6.662 -2.496 14.636 1.00 78.69 134 GLN A O 1
ATOM 1042 N N . LYS A 1 135 ? -7.384 -1.084 16.226 1.00 80.56 135 LYS A N 1
ATOM 1043 C CA . LYS A 1 135 ? -6.167 -0.257 16.251 1.00 80.56 135 LYS A CA 1
ATOM 1044 C C . LYS A 1 135 ? -4.964 -0.984 16.850 1.00 80.56 135 LYS A C 1
ATOM 1046 O O . LYS A 1 135 ? -3.841 -0.715 16.431 1.00 80.56 135 LYS A O 1
ATOM 1051 N N . ASP A 1 136 ? -5.217 -1.899 17.779 1.00 84.75 136 ASP A N 1
ATOM 1052 C CA . ASP A 1 136 ? -4.187 -2.689 18.456 1.00 84.75 136 ASP A CA 1
ATOM 1053 C C . ASP A 1 136 ? -3.868 -3.981 17.696 1.00 84.75 136 ASP A C 1
ATOM 1055 O O . ASP A 1 136 ? -2.844 -4.620 17.945 1.00 84.75 136 ASP A O 1
ATOM 1059 N N . ALA A 1 137 ? -4.722 -4.354 16.738 1.00 88.19 137 ALA A N 1
ATOM 1060 C CA . ALA A 1 137 ? -4.527 -5.524 15.904 1.00 88.19 137 ALA A CA 1
ATOM 1061 C C . ALA A 1 137 ? -3.280 -5.367 15.024 1.00 88.19 137 ALA A C 1
ATOM 1063 O O . ALA A 1 137 ? -3.052 -4.339 14.375 1.00 88.19 137 ALA A O 1
ATOM 1064 N N . ARG A 1 138 ? -2.478 -6.429 14.978 1.00 92.19 138 ARG A N 1
ATOM 1065 C CA . ARG A 1 138 ? -1.224 -6.477 14.224 1.00 92.19 138 ARG A CA 1
ATOM 1066 C C . ARG A 1 138 ? -1.329 -7.496 13.112 1.00 92.19 138 ARG A C 1
ATOM 1068 O O . ARG A 1 138 ? -1.956 -8.543 13.269 1.00 92.19 138 ARG A O 1
ATOM 1075 N N . VAL A 1 139 ? -0.678 -7.202 11.995 1.00 92.88 139 VAL A N 1
ATOM 1076 C CA . VAL A 1 139 ? -0.571 -8.146 10.884 1.00 92.88 139 VAL A CA 1
ATOM 1077 C C . VAL A 1 139 ? 0.226 -9.362 11.355 1.00 92.88 139 VAL A C 1
ATOM 1079 O O . VAL A 1 139 ? 1.364 -9.218 11.798 1.00 92.88 139 VAL A O 1
ATOM 1082 N N . TYR A 1 140 ? -0.350 -10.556 11.253 1.00 92.00 140 TYR A N 1
ATOM 1083 C CA . TYR A 1 140 ? 0.349 -11.813 11.551 1.00 92.00 140 TYR A CA 1
ATOM 1084 C C . TYR A 1 140 ? 0.613 -12.638 10.291 1.00 92.00 140 TYR A C 1
ATOM 1086 O O . TYR A 1 140 ? 1.593 -13.373 10.240 1.00 92.00 140 TYR A O 1
ATOM 1094 N N . VAL A 1 141 ? -0.207 -12.468 9.251 1.00 91.06 141 VAL A N 1
ATOM 1095 C CA . VAL A 1 141 ? -0.005 -13.083 7.936 1.00 91.06 141 VAL A CA 1
ATOM 1096 C C . VAL A 1 141 ? -0.125 -12.009 6.864 1.00 91.06 141 VAL A C 1
ATOM 1098 O O . VAL A 1 141 ? -1.024 -11.171 6.911 1.00 91.06 141 VAL A O 1
ATOM 1101 N N . GLN A 1 142 ? 0.777 -12.064 5.890 1.00 93.00 142 GLN A N 1
ATOM 1102 C CA . GLN A 1 142 ? 0.710 -11.291 4.656 1.00 93.00 142 GLN A CA 1
ATOM 1103 C C . GLN A 1 142 ? 0.846 -12.239 3.466 1.00 93.00 142 GLN A C 1
ATOM 1105 O O . GLN A 1 142 ? 1.592 -13.219 3.544 1.00 93.00 142 GLN A O 1
ATOM 1110 N N . VAL A 1 143 ? 0.150 -11.944 2.374 1.00 92.19 143 VAL A N 1
ATOM 1111 C CA . VAL A 1 143 ? 0.280 -12.662 1.104 1.00 92.19 143 VAL A CA 1
ATOM 1112 C C . VAL A 1 143 ? 0.267 -11.627 -0.019 1.00 92.19 143 VAL A C 1
ATOM 1114 O O . VAL A 1 143 ? -0.712 -10.899 -0.123 1.00 92.19 143 VAL A O 1
ATOM 1117 N N . PRO A 1 144 ? 1.298 -11.530 -0.874 1.00 91.00 144 PRO A N 1
ATOM 1118 C CA . PRO A 1 144 ? 2.504 -12.356 -0.932 1.00 91.00 144 PRO A CA 1
ATOM 1119 C C . PRO A 1 144 ? 3.459 -12.182 0.264 1.00 91.00 144 PRO A C 1
ATOM 1121 O O . PRO A 1 144 ? 3.413 -11.190 0.996 1.00 91.00 144 PRO A O 1
ATOM 1124 N N . THR A 1 145 ? 4.342 -13.167 0.456 1.00 90.31 145 THR A N 1
ATOM 1125 C CA . THR A 1 145 ? 5.404 -13.125 1.472 1.00 90.31 145 THR A CA 1
ATOM 1126 C C . THR A 1 145 ? 6.350 -11.950 1.229 1.00 90.31 145 THR A C 1
ATOM 1128 O O . THR A 1 145 ? 6.578 -11.551 0.087 1.00 90.31 145 THR A O 1
ATOM 1131 N N . ALA A 1 146 ? 6.909 -11.406 2.310 1.00 90.19 146 ALA A N 1
ATOM 1132 C CA . ALA A 1 146 ? 7.940 -10.377 2.245 1.00 90.19 146 ALA A CA 1
ATOM 1133 C C . ALA A 1 146 ? 9.149 -10.830 1.407 1.00 90.19 146 ALA A C 1
ATOM 1135 O O . ALA A 1 146 ? 9.392 -12.027 1.265 1.00 90.19 146 ALA A O 1
ATOM 1136 N N . GLU A 1 147 ? 9.900 -9.865 0.875 1.00 88.69 147 GLU A N 1
ATOM 1137 C CA . GLU A 1 147 ? 11.082 -10.054 0.014 1.00 88.69 147 GLU A CA 1
ATOM 1138 C C . GLU A 1 147 ? 10.802 -10.630 -1.382 1.00 88.69 147 GLU A C 1
ATOM 1140 O O . GLU A 1 147 ? 11.668 -10.573 -2.261 1.00 88.69 147 GLU A O 1
ATOM 1145 N N . ARG A 1 148 ? 9.579 -11.095 -1.647 1.00 88.00 148 ARG A N 1
ATOM 1146 C CA . ARG A 1 148 ? 9.170 -11.512 -2.987 1.00 88.00 148 ARG A CA 1
ATOM 1147 C C . ARG A 1 148 ? 9.072 -10.307 -3.925 1.00 88.00 148 ARG A C 1
ATOM 1149 O O . ARG A 1 148 ? 8.605 -9.240 -3.528 1.00 88.00 148 ARG A O 1
ATOM 1156 N N . SER A 1 149 ? 9.473 -10.497 -5.180 1.00 88.75 149 SER A N 1
ATOM 1157 C CA . SER A 1 149 ? 9.236 -9.514 -6.240 1.00 88.75 149 SER A CA 1
ATOM 1158 C C . SER A 1 149 ? 7.761 -9.528 -6.653 1.00 88.75 149 SER A C 1
ATOM 1160 O O . SER A 1 149 ? 7.184 -10.594 -6.887 1.00 88.75 149 SER A O 1
ATOM 1162 N N . ALA A 1 150 ? 7.149 -8.353 -6.719 1.00 89.94 150 ALA A N 1
ATOM 1163 C CA . ALA A 1 150 ? 5.774 -8.142 -7.142 1.00 89.94 150 ALA A CA 1
ATOM 1164 C C . ALA A 1 150 ? 5.713 -6.991 -8.147 1.00 89.94 150 ALA A C 1
ATOM 1166 O O . ALA A 1 150 ? 6.512 -6.060 -8.089 1.00 89.94 150 ALA A O 1
ATOM 1167 N N . ALA A 1 151 ? 4.754 -7.033 -9.069 1.00 90.75 151 ALA A N 1
ATOM 1168 C CA . ALA A 1 151 ? 4.548 -5.915 -9.980 1.00 90.75 151 ALA A 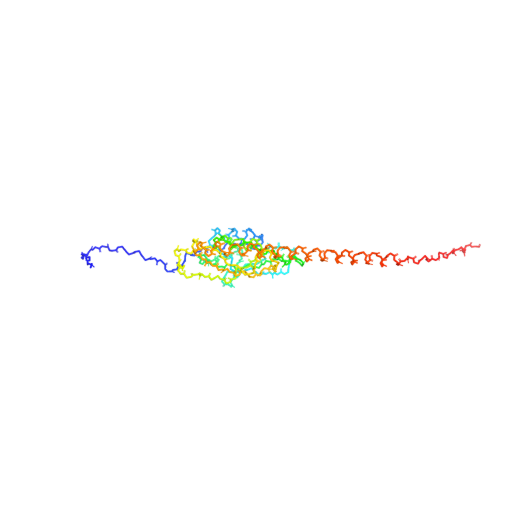CA 1
ATOM 1169 C C . ALA A 1 151 ? 4.016 -4.686 -9.219 1.00 90.75 151 ALA A C 1
ATOM 1171 O O . ALA A 1 151 ? 3.272 -4.831 -8.244 1.00 90.75 151 ALA A O 1
ATOM 1172 N N . LEU A 1 152 ? 4.341 -3.481 -9.676 1.00 90.94 152 LEU A N 1
ATOM 1173 C CA . LEU A 1 152 ? 3.710 -2.256 -9.193 1.00 90.94 152 LEU A CA 1
ATOM 1174 C C . LEU A 1 152 ? 2.186 -2.348 -9.378 1.00 90.94 152 LEU A C 1
ATOM 1176 O O . LEU A 1 152 ? 1.691 -2.844 -10.389 1.00 90.94 152 LEU A O 1
ATOM 1180 N N . GLY A 1 153 ? 1.436 -1.942 -8.355 1.00 89.81 153 GLY A N 1
ATOM 1181 C CA . GLY A 1 153 ? -0.019 -2.093 -8.292 1.00 89.81 153 GLY A CA 1
ATOM 1182 C C . GLY A 1 153 ? -0.497 -3.482 -7.860 1.00 89.81 153 GLY A C 1
ATOM 1183 O O . GLY A 1 153 ? -1.703 -3.686 -7.699 1.00 89.81 153 GLY A O 1
ATOM 1184 N N . SER A 1 154 ? 0.408 -4.437 -7.614 1.00 93.06 154 SER A N 1
ATOM 1185 C CA . SER A 1 154 ? 0.028 -5.738 -7.052 1.00 93.06 154 SER A CA 1
ATOM 1186 C C . SER A 1 154 ? -0.610 -5.572 -5.679 1.00 93.06 154 SER A C 1
ATOM 1188 O O . SER A 1 154 ? -0.222 -4.707 -4.891 1.00 93.06 154 SER A O 1
ATOM 1190 N N . ARG A 1 155 ? -1.588 -6.427 -5.388 1.00 94.12 155 ARG A N 1
ATOM 1191 C CA . ARG A 1 155 ? -2.317 -6.423 -4.120 1.00 94.12 155 ARG A CA 1
ATOM 1192 C C . ARG A 1 155 ? -1.618 -7.311 -3.097 1.00 94.12 155 ARG A C 1
ATOM 1194 O O . ARG A 1 155 ? -1.145 -8.394 -3.437 1.00 94.12 155 ARG A O 1
ATOM 1201 N N . VAL A 1 156 ? -1.579 -6.847 -1.853 1.00 94.44 156 VAL A N 1
ATOM 1202 C CA . VAL A 1 156 ? -1.071 -7.607 -0.709 1.00 94.44 156 VAL A CA 1
ATOM 1203 C C . VAL A 1 156 ? -2.195 -7.785 0.301 1.00 94.44 156 VAL A C 1
ATOM 1205 O O . VAL A 1 156 ? -2.676 -6.818 0.895 1.00 94.44 156 VAL A O 1
ATOM 1208 N N . ASP A 1 157 ? -2.613 -9.029 0.479 1.00 94.75 157 ASP A N 1
ATOM 1209 C CA . ASP A 1 157 ? -3.613 -9.442 1.450 1.00 94.75 157 ASP A CA 1
ATOM 1210 C C . ASP A 1 157 ? -2.990 -9.503 2.844 1.00 94.75 157 ASP A C 1
ATOM 1212 O O . ASP A 1 157 ? -1.858 -9.963 3.028 1.00 94.75 157 ASP A O 1
ATOM 1216 N N . LEU A 1 158 ? -3.747 -9.058 3.843 1.00 93.50 158 LEU A N 1
ATOM 1217 C CA . LEU A 1 158 ? -3.303 -8.951 5.226 1.00 93.50 158 LEU A CA 1
ATOM 1218 C C . LEU A 1 158 ? -4.294 -9.655 6.144 1.00 93.50 158 LEU A C 1
ATOM 1220 O O . LEU A 1 158 ? -5.504 -9.460 6.039 1.00 93.50 158 LEU A O 1
ATOM 1224 N N . LYS A 1 159 ? -3.771 -10.420 7.101 1.00 92.81 159 LYS A N 1
ATOM 1225 C CA . LYS A 1 159 ? -4.559 -10.927 8.223 1.00 92.81 159 LYS A CA 1
ATOM 1226 C C . LYS A 1 159 ? -4.059 -10.331 9.521 1.00 92.81 159 LYS A C 1
ATOM 1228 O O . LYS A 1 159 ? -2.850 -10.320 9.774 1.00 92.81 159 LYS A O 1
ATOM 1233 N N . LEU A 1 160 ? -4.986 -9.853 10.342 1.00 91.88 160 LEU A N 1
ATOM 1234 C CA . LEU A 1 160 ? -4.687 -9.185 11.601 1.00 91.88 160 LEU A CA 1
ATOM 1235 C C . LEU A 1 160 ? -5.211 -9.981 12.789 1.00 91.88 160 LEU A C 1
ATOM 1237 O O . LEU A 1 160 ? -6.308 -10.526 12.737 1.00 91.88 160 LEU A O 1
ATOM 1241 N N . THR A 1 161 ? -4.423 -10.020 13.859 1.00 90.88 161 THR A N 1
ATOM 1242 C CA . THR A 1 161 ? -4.761 -10.692 15.118 1.00 90.88 161 THR A CA 1
ATOM 1243 C C . THR A 1 161 ? -4.390 -9.801 16.302 1.00 90.88 161 THR A C 1
ATOM 1245 O O . THR A 1 161 ? -3.527 -8.924 16.192 1.00 90.88 161 THR A O 1
ATOM 1248 N N . LEU A 1 162 ? -5.053 -10.030 17.433 1.00 88.00 162 LEU A N 1
ATOM 1249 C CA . LEU A 1 162 ? -4.690 -9.468 18.738 1.00 88.00 162 LEU A CA 1
ATOM 1250 C C . LEU A 1 162 ? -3.866 -10.458 19.575 1.00 88.00 162 LEU A C 1
ATOM 1252 O O . LEU A 1 162 ? -3.260 -10.070 20.569 1.00 88.00 162 LEU A O 1
ATOM 1256 N N . ASP A 1 163 ? -3.813 -11.729 19.168 1.00 87.31 163 ASP A N 1
ATOM 1257 C CA . ASP A 1 163 ? -3.142 -12.779 19.923 1.00 87.31 163 ASP A CA 1
ATOM 1258 C C . ASP A 1 163 ? -1.617 -12.673 19.799 1.00 87.31 163 ASP A C 1
ATOM 1260 O O . ASP A 1 163 ? -1.016 -13.065 18.793 1.00 87.31 163 ASP A O 1
ATOM 1264 N N . GLU A 1 164 ? -0.958 -12.232 20.870 1.00 84.44 164 GLU A N 1
ATOM 1265 C CA . GLU A 1 164 ? 0.506 -12.102 20.914 1.00 84.44 164 GLU A CA 1
ATOM 1266 C C . GLU A 1 164 ? 1.232 -13.438 20.688 1.00 84.44 164 GLU A C 1
ATOM 1268 O O . GLU A 1 164 ? 2.277 -13.487 20.037 1.00 84.44 164 GLU A O 1
ATOM 1273 N N . LYS A 1 165 ? 0.662 -14.550 21.175 1.00 86.12 165 LYS A N 1
ATOM 1274 C CA . LYS A 1 165 ? 1.238 -15.894 20.994 1.00 86.12 165 LYS A CA 1
ATOM 1275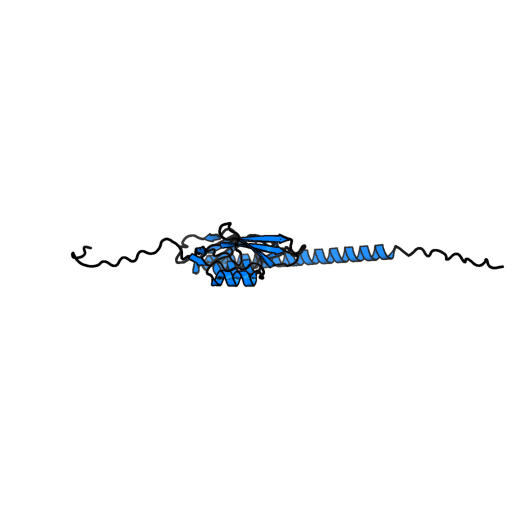 C C . LYS A 1 165 ? 1.232 -16.324 19.528 1.00 86.12 165 LYS A C 1
ATOM 1277 O O . LYS A 1 165 ? 2.255 -16.799 19.033 1.00 86.12 165 LYS A O 1
ATOM 1282 N N . LYS A 1 166 ? 0.104 -16.128 18.831 1.00 84.25 166 LYS A N 1
ATOM 1283 C CA . LYS A 1 166 ? 0.001 -16.394 17.389 1.00 84.25 166 LYS A CA 1
ATOM 1284 C C . LYS A 1 166 ? 0.968 -15.493 16.630 1.00 84.25 166 LYS A C 1
ATOM 1286 O O . LYS A 1 166 ? 1.717 -15.974 15.784 1.00 84.25 166 LYS A O 1
ATOM 1291 N N . LEU A 1 167 ? 1.017 -14.207 16.982 1.00 86.25 167 LEU A N 1
ATOM 1292 C CA . LEU A 1 167 ? 1.915 -13.249 16.349 1.00 86.25 167 LEU A CA 1
ATOM 1293 C C . LEU A 1 167 ? 3.385 -13.676 16.461 1.00 86.25 167 LEU A C 1
ATOM 1295 O O . LEU A 1 167 ? 4.099 -13.635 15.463 1.00 86.25 167 LEU A O 1
ATOM 1299 N N . ALA A 1 168 ? 3.840 -14.124 17.635 1.00 86.25 168 ALA A N 1
ATOM 1300 C CA . ALA A 1 168 ? 5.218 -14.573 17.837 1.00 86.25 168 ALA A CA 1
ATOM 1301 C C . ALA A 1 168 ? 5.572 -15.800 16.977 1.00 86.25 168 ALA A C 1
ATOM 1303 O O . ALA A 1 168 ? 6.624 -15.821 16.335 1.00 86.25 168 ALA A O 1
ATOM 1304 N N . GLN A 1 169 ? 4.679 -16.792 16.916 1.00 87.38 169 GLN A N 1
ATOM 1305 C CA . GLN A 1 169 ? 4.865 -17.989 16.088 1.00 87.38 169 GLN A CA 1
ATOM 1306 C C . GLN A 1 169 ? 4.921 -17.633 14.600 1.00 87.38 169 GLN A C 1
ATOM 1308 O O . GLN A 1 169 ? 5.869 -17.998 13.903 1.00 87.38 169 GLN A O 1
ATOM 1313 N N . HIS A 1 170 ? 3.945 -16.854 14.131 1.00 87.06 170 HIS A N 1
ATOM 1314 C CA . HIS A 1 170 ? 3.865 -16.444 12.734 1.00 87.06 170 HIS A CA 1
ATOM 1315 C C . HIS A 1 170 ? 5.004 -15.511 12.322 1.00 87.06 170 HIS A C 1
ATOM 1317 O O . HIS A 1 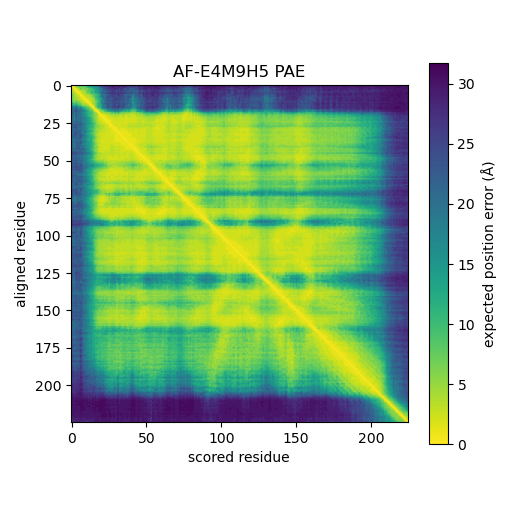170 ? 5.453 -15.542 11.177 1.00 87.06 170 HIS A O 1
ATOM 1323 N N . ARG A 1 171 ? 5.529 -14.711 13.252 1.00 85.62 171 ARG A N 1
ATOM 1324 C CA . ARG A 1 171 ? 6.707 -13.879 13.012 1.00 85.62 171 ARG A CA 1
ATOM 1325 C C . ARG A 1 171 ? 7.936 -14.730 12.704 1.00 85.62 171 ARG A C 1
ATOM 1327 O O . ARG A 1 171 ? 8.641 -14.412 11.752 1.00 85.62 171 ARG A O 1
ATOM 1334 N N . ALA A 1 172 ? 8.169 -15.801 13.462 1.00 86.56 172 ALA A N 1
ATOM 1335 C CA . ALA A 1 172 ? 9.294 -16.704 13.225 1.00 86.56 172 ALA A CA 1
ATOM 1336 C C . ALA A 1 172 ? 9.161 -17.438 11.881 1.00 86.56 172 ALA A C 1
ATOM 1338 O O . ALA A 1 172 ? 10.125 -17.516 11.118 1.00 86.56 172 ALA A O 1
ATOM 1339 N N . THR A 1 173 ? 7.957 -17.918 11.545 1.00 88.44 173 THR A N 1
ATOM 1340 C CA . THR A 1 173 ? 7.716 -18.564 10.245 1.00 88.44 173 THR A CA 1
ATOM 1341 C C . THR A 1 173 ? 7.871 -17.582 9.088 1.00 88.44 173 THR A C 1
ATOM 1343 O O . THR A 1 173 ? 8.498 -17.918 8.089 1.00 88.44 173 THR A O 1
ATOM 1346 N N . ALA A 1 174 ? 7.361 -16.355 9.234 1.00 84.62 174 ALA A N 1
ATOM 1347 C CA . ALA A 1 174 ? 7.477 -15.319 8.214 1.00 84.62 174 ALA A CA 1
ATOM 1348 C C . ALA A 1 174 ? 8.930 -14.868 8.016 1.00 84.62 174 ALA A C 1
ATOM 1350 O O . ALA A 1 174 ? 9.329 -14.611 6.889 1.00 84.62 174 ALA A O 1
ATOM 1351 N N . GLU A 1 175 ? 9.741 -14.801 9.078 1.00 86.00 175 GLU A N 1
ATOM 1352 C CA . GLU A 1 175 ? 11.177 -14.516 8.960 1.00 86.00 175 GLU A CA 1
ATOM 1353 C C . GLU A 1 175 ? 11.920 -15.605 8.198 1.00 86.00 175 GLU A C 1
ATOM 1355 O O . GLU A 1 175 ? 12.750 -15.287 7.349 1.00 86.00 175 GLU A O 1
ATOM 1360 N N . LYS A 1 176 ? 11.611 -16.877 8.471 1.00 87.12 176 LYS A N 1
ATOM 1361 C CA . LYS A 1 176 ? 12.203 -17.998 7.739 1.00 87.12 176 LYS A CA 1
ATOM 1362 C C . LYS A 1 176 ? 11.843 -17.932 6.252 1.00 87.12 176 LYS A C 1
ATOM 1364 O O . LYS A 1 176 ? 12.738 -17.941 5.418 1.00 87.12 176 LYS A O 1
ATOM 1369 N N . GLN A 1 177 ? 10.558 -17.768 5.940 1.00 87.69 177 GLN A N 1
ATOM 1370 C CA . GLN A 1 177 ? 10.088 -17.666 4.557 1.00 87.69 177 GLN A CA 1
ATOM 1371 C C . GLN A 1 177 ? 10.639 -16.427 3.838 1.00 87.69 177 GLN A C 1
ATOM 1373 O O . GLN A 1 177 ? 10.956 -16.500 2.658 1.00 87.69 177 GLN A O 1
ATOM 1378 N N . ALA A 1 178 ? 10.775 -15.292 4.531 1.00 83.62 178 ALA A N 1
ATOM 1379 C CA . ALA A 1 178 ? 11.352 -14.081 3.952 1.00 83.62 178 ALA A CA 1
ATOM 1380 C C . ALA A 1 178 ? 12.844 -14.251 3.631 1.00 83.62 178 ALA A C 1
ATOM 1382 O O . ALA A 1 178 ? 13.298 -13.764 2.602 1.00 83.62 178 ALA A O 1
ATOM 1383 N N . ARG A 1 179 ? 13.606 -14.959 4.480 1.00 86.56 179 ARG A N 1
ATOM 1384 C CA . ARG A 1 179 ? 15.013 -15.289 4.195 1.00 86.56 179 ARG A CA 1
ATOM 1385 C C . ARG A 1 179 ? 15.134 -16.199 2.980 1.00 86.56 179 ARG A C 1
ATOM 1387 O O . ARG A 1 179 ? 15.894 -15.878 2.078 1.00 86.56 179 ARG A O 1
ATOM 1394 N N . GLU A 1 180 ? 14.342 -17.268 2.932 1.00 88.50 180 GLU A N 1
ATOM 1395 C CA . GLU A 1 180 ? 14.309 -18.193 1.791 1.00 88.50 180 GLU A CA 1
ATOM 1396 C C . GLU A 1 180 ? 13.947 -17.455 0.489 1.00 88.50 180 GLU A C 1
ATOM 1398 O O . GLU A 1 180 ? 14.640 -17.596 -0.515 1.00 88.50 180 GLU A O 1
ATOM 1403 N N . ALA A 1 181 ? 12.928 -16.589 0.521 1.00 85.69 181 ALA A N 1
ATOM 1404 C CA . ALA A 1 181 ? 12.531 -15.784 -0.633 1.00 85.69 181 ALA A CA 1
ATOM 1405 C C . ALA A 1 181 ? 13.608 -14.767 -1.059 1.00 85.69 181 ALA A C 1
ATOM 1407 O O . ALA A 1 181 ? 13.792 -14.527 -2.253 1.00 85.69 181 ALA A O 1
ATOM 1408 N N . ALA A 1 182 ? 14.328 -14.165 -0.107 1.00 85.19 182 ALA A N 1
ATOM 1409 C CA . ALA A 1 182 ? 15.424 -13.245 -0.402 1.00 85.19 182 ALA A CA 1
ATOM 1410 C C . ALA A 1 182 ? 16.626 -13.964 -1.037 1.00 85.19 182 ALA A C 1
ATOM 1412 O O . ALA A 1 182 ? 17.221 -13.442 -1.980 1.00 85.19 182 ALA A O 1
ATOM 1413 N N . GLU A 1 183 ? 16.963 -15.161 -0.548 1.00 88.12 183 GLU A N 1
ATOM 1414 C CA . GLU A 1 183 ? 18.021 -16.008 -1.111 1.00 88.12 183 GLU A CA 1
ATOM 1415 C C . GLU A 1 183 ? 17.672 -16.473 -2.528 1.00 88.12 183 GLU A C 1
ATOM 1417 O O . GLU A 1 183 ? 18.502 -16.366 -3.432 1.00 88.12 183 GLU A O 1
ATOM 1422 N N . GLU A 1 184 ? 16.433 -16.924 -2.747 1.00 87.25 184 GLU A N 1
ATOM 1423 C CA . GLU A 1 184 ? 15.939 -17.312 -4.070 1.00 87.25 184 GLU A CA 1
ATOM 1424 C C . GLU A 1 184 ? 15.996 -16.134 -5.052 1.00 87.25 184 GLU A C 1
ATOM 1426 O O . GLU A 1 184 ? 16.490 -16.280 -6.170 1.00 87.25 184 GLU A O 1
ATOM 1431 N N . ARG A 1 185 ? 15.577 -14.937 -4.618 1.00 85.50 185 ARG A N 1
ATOM 1432 C CA . ARG A 1 185 ? 15.668 -13.718 -5.431 1.00 85.50 185 ARG A CA 1
ATOM 1433 C C . ARG A 1 185 ? 17.111 -13.396 -5.810 1.00 85.50 185 ARG A C 1
ATOM 1435 O O . ARG A 1 185 ? 17.379 -13.178 -6.987 1.00 85.50 185 ARG A O 1
ATOM 1442 N N . LEU A 1 186 ? 18.024 -13.373 -4.836 1.00 86.50 186 LEU A N 1
ATOM 1443 C CA . LEU A 1 186 ? 19.435 -13.056 -5.076 1.00 86.50 186 LEU A CA 1
ATOM 1444 C C . LEU A 1 186 ? 20.074 -14.063 -6.039 1.00 86.50 186 LEU A C 1
ATOM 1446 O O . LEU A 1 186 ? 20.869 -13.689 -6.900 1.00 86.50 186 LEU A O 1
ATOM 1450 N N . ARG A 1 187 ? 19.708 -15.342 -5.910 1.00 88.94 187 ARG A N 1
ATOM 1451 C CA . ARG A 1 187 ? 20.163 -16.396 -6.812 1.00 88.94 187 ARG A CA 1
ATOM 1452 C C . ARG A 1 187 ? 19.681 -16.158 -8.243 1.00 88.94 187 ARG A C 1
ATOM 1454 O O . ARG A 1 187 ? 20.505 -16.167 -9.150 1.00 88.94 187 ARG A O 1
ATOM 1461 N N . LEU A 1 188 ? 18.386 -15.905 -8.434 1.00 86.94 188 LEU A N 1
ATOM 1462 C CA . LEU A 1 188 ? 17.811 -15.629 -9.755 1.00 86.94 188 LEU A CA 1
ATOM 1463 C C . LEU A 1 188 ? 18.401 -14.361 -10.387 1.00 86.94 188 LEU A C 1
ATOM 1465 O O . LEU A 1 188 ? 18.647 -14.320 -11.589 1.00 86.94 188 LEU A O 1
ATOM 1469 N N . GLU A 1 189 ? 18.646 -13.327 -9.583 1.00 84.69 189 GLU A N 1
ATOM 1470 C CA . GLU A 1 189 ? 19.270 -12.084 -10.038 1.00 84.69 189 GLU A CA 1
ATOM 1471 C C . GLU A 1 189 ? 20.709 -12.318 -10.512 1.00 84.69 189 GLU A C 1
ATOM 1473 O O . GLU A 1 189 ? 21.091 -11.837 -11.579 1.00 84.69 189 GLU A O 1
ATOM 1478 N N . ARG A 1 190 ? 21.476 -13.131 -9.777 1.00 87.56 190 ARG A N 1
ATOM 1479 C CA . ARG A 1 190 ? 22.832 -13.527 -10.165 1.00 87.56 190 ARG A CA 1
ATOM 1480 C C . ARG A 1 190 ? 22.848 -14.362 -11.444 1.00 87.56 190 ARG A C 1
ATOM 1482 O O . ARG A 1 190 ? 23.597 -14.040 -12.356 1.00 87.56 190 ARG A O 1
ATOM 1489 N N . GLU A 1 191 ? 21.985 -15.372 -11.544 1.00 88.38 191 GLU A N 1
ATOM 1490 C CA . GLU A 1 191 ? 21.855 -16.206 -12.750 1.00 88.38 191 GLU A CA 1
ATOM 1491 C C . GLU A 1 191 ? 21.488 -15.358 -13.982 1.00 88.38 191 GLU A C 1
ATOM 1493 O O . GLU A 1 191 ? 22.023 -15.563 -15.075 1.00 88.38 191 GLU A O 1
ATOM 1498 N N . ARG A 1 192 ? 20.617 -14.355 -13.808 1.00 85.06 192 ARG A N 1
ATOM 1499 C CA . ARG A 1 192 ? 20.239 -13.422 -14.875 1.00 85.06 192 ARG A CA 1
ATOM 1500 C C . ARG A 1 192 ? 21.391 -12.504 -15.282 1.00 85.06 192 ARG A C 1
ATOM 1502 O O . ARG A 1 192 ? 21.563 -12.270 -16.475 1.00 85.06 192 ARG A O 1
ATOM 1509 N N . ALA A 1 193 ? 22.162 -11.997 -14.320 1.00 85.44 193 ALA A N 1
ATOM 1510 C CA . ALA A 1 193 ? 23.337 -11.171 -14.588 1.00 85.44 193 ALA A CA 1
ATOM 1511 C C . ALA A 1 193 ? 24.426 -11.962 -15.330 1.00 85.44 193 ALA A C 1
ATOM 1513 O O . ALA A 1 193 ? 24.955 -11.477 -16.327 1.00 85.44 193 ALA A O 1
ATOM 1514 N N . ASP A 1 194 ? 24.692 -13.200 -14.905 1.00 88.62 194 ASP A N 1
ATOM 1515 C CA . ASP A 1 194 ? 25.663 -14.085 -15.555 1.00 88.62 194 ASP A CA 1
ATOM 1516 C C . ASP A 1 194 ? 25.225 -14.429 -16.994 1.00 88.62 194 ASP A C 1
ATOM 1518 O O . ASP A 1 194 ? 26.044 -14.410 -17.913 1.00 88.62 194 ASP A O 1
ATOM 1522 N N . SER A 1 195 ? 23.924 -14.662 -17.218 1.00 87.38 195 SER A N 1
ATOM 1523 C CA . SER A 1 195 ? 23.363 -14.915 -18.558 1.00 87.38 195 SER A CA 1
ATOM 1524 C C . SER A 1 195 ? 23.453 -13.690 -19.479 1.00 87.38 195 SER A C 1
ATOM 1526 O O . SER A 1 195 ? 23.755 -13.828 -20.662 1.00 87.38 195 SER A O 1
ATOM 1528 N N . LEU A 1 196 ? 23.204 -12.486 -18.949 1.00 87.25 196 LEU A N 1
ATOM 1529 C CA . LEU A 1 196 ? 23.360 -11.231 -19.695 1.00 87.25 196 LEU A CA 1
ATOM 1530 C C . LEU A 1 196 ? 24.824 -10.991 -20.072 1.00 87.25 196 LEU A C 1
ATOM 1532 O O . LEU A 1 196 ? 25.102 -10.673 -21.222 1.00 87.25 196 LEU A O 1
ATOM 1536 N N . ALA A 1 197 ? 25.753 -11.219 -19.141 1.00 86.81 197 ALA A N 1
ATOM 1537 C CA . ALA A 1 197 ? 27.183 -11.073 -19.395 1.00 86.81 197 ALA A CA 1
ATOM 1538 C C . ALA A 1 197 ? 27.694 -12.062 -20.459 1.00 86.81 197 ALA A C 1
ATOM 1540 O O . ALA A 1 197 ? 28.522 -11.697 -21.291 1.00 86.81 197 ALA A O 1
ATOM 1541 N N . GLN A 1 198 ? 27.185 -13.301 -20.467 1.00 86.44 198 GLN A N 1
ATOM 1542 C CA . GLN A 1 198 ? 27.495 -14.277 -21.518 1.00 86.44 198 GLN A CA 1
ATOM 1543 C C . GLN A 1 198 ? 26.970 -13.826 -22.885 1.00 86.44 198 GLN A C 1
ATOM 1545 O O . GLN A 1 198 ? 27.720 -13.853 -23.856 1.00 86.44 198 GLN A O 1
ATOM 1550 N N . ALA A 1 199 ? 25.725 -13.346 -22.954 1.00 85.88 199 ALA A N 1
ATOM 1551 C CA . ALA A 1 199 ? 25.144 -12.847 -24.198 1.00 85.88 199 ALA A CA 1
ATOM 1552 C C . ALA A 1 199 ? 25.878 -11.603 -24.736 1.00 85.88 199 ALA A C 1
ATOM 1554 O O . ALA A 1 199 ? 26.112 -11.502 -25.939 1.00 85.88 199 ALA A O 1
ATOM 1555 N N . GLU A 1 200 ? 26.275 -10.672 -23.863 1.00 85.88 200 GLU A N 1
ATOM 1556 C CA . GLU A 1 200 ? 27.087 -9.505 -24.236 1.00 85.88 200 GLU A CA 1
ATOM 1557 C C . GLU A 1 200 ? 28.470 -9.920 -24.756 1.00 85.88 200 GLU A C 1
ATOM 1559 O O . GLU A 1 200 ? 28.941 -9.378 -25.757 1.00 85.88 200 GLU A O 1
ATOM 1564 N N . PHE A 1 201 ? 29.107 -10.909 -24.120 1.00 82.88 201 PHE A N 1
ATOM 1565 C CA . PHE A 1 201 ? 30.390 -11.448 -24.570 1.00 82.88 201 PHE A CA 1
ATOM 1566 C C . PHE A 1 201 ? 30.283 -12.130 -25.943 1.00 82.88 201 PHE A C 1
ATOM 1568 O O . PHE A 1 201 ? 31.116 -11.879 -26.813 1.00 82.88 201 PHE A O 1
ATOM 1575 N N . GLU A 1 202 ? 29.249 -12.945 -26.171 1.00 80.81 202 GLU A N 1
ATOM 1576 C CA . GLU A 1 202 ? 28.993 -13.592 -27.466 1.00 80.81 202 GLU A CA 1
ATOM 1577 C C . GLU A 1 202 ? 28.689 -12.575 -28.575 1.00 80.81 202 GLU A C 1
ATOM 1579 O O . GLU A 1 202 ? 29.216 -12.697 -29.680 1.00 80.81 202 GLU A O 1
ATOM 1584 N N . GLN A 1 203 ? 27.899 -11.535 -28.286 1.00 80.06 203 GLN A N 1
ATOM 1585 C CA . GLN A 1 203 ? 27.633 -10.453 -29.240 1.00 80.06 203 GLN A CA 1
ATOM 1586 C C . GLN A 1 203 ? 28.899 -9.667 -29.589 1.00 80.06 203 GLN A C 1
ATOM 1588 O O . GLN A 1 203 ? 29.121 -9.358 -30.759 1.00 80.06 203 GLN A O 1
ATOM 1593 N N . ALA A 1 204 ? 29.747 -9.366 -28.601 1.00 78.94 204 ALA A N 1
ATOM 1594 C CA . ALA A 1 204 ? 31.020 -8.691 -28.834 1.00 78.94 204 ALA A CA 1
ATOM 1595 C C . ALA A 1 204 ? 31.993 -9.557 -29.653 1.00 78.94 204 ALA A C 1
ATOM 1597 O O . ALA A 1 204 ? 32.697 -9.032 -30.514 1.00 78.94 204 ALA A O 1
ATOM 1598 N N . ALA A 1 205 ? 32.012 -10.875 -29.422 1.00 80.12 205 ALA A N 1
ATOM 1599 C CA . ALA A 1 205 ? 32.810 -11.814 -30.206 1.00 80.12 205 ALA A CA 1
ATOM 1600 C C . ALA A 1 205 ? 32.324 -11.897 -31.664 1.00 80.12 205 ALA A C 1
ATOM 1602 O O . ALA A 1 205 ? 33.137 -11.785 -32.577 1.00 80.12 205 ALA A O 1
ATOM 1603 N N . ALA A 1 206 ? 31.008 -11.992 -31.888 1.00 75.69 206 ALA A N 1
ATOM 1604 C CA . ALA A 1 206 ? 30.420 -12.011 -33.229 1.00 75.69 206 ALA A CA 1
ATOM 1605 C C . ALA A 1 206 ? 30.648 -10.694 -33.997 1.00 75.69 206 ALA A C 1
ATOM 1607 O O . ALA A 1 206 ? 30.959 -10.718 -35.184 1.00 75.69 206 ALA A O 1
ATOM 1608 N N . ALA A 1 207 ? 30.567 -9.542 -33.321 1.00 69.12 207 ALA A N 1
ATOM 1609 C CA . ALA A 1 207 ? 30.861 -8.238 -33.922 1.00 69.12 207 ALA A CA 1
ATOM 1610 C C . ALA A 1 207 ? 32.358 -8.034 -34.235 1.00 69.12 207 ALA A C 1
ATOM 1612 O O . ALA A 1 207 ? 32.706 -7.217 -35.083 1.00 69.12 207 ALA A O 1
ATOM 1613 N N . GLY A 1 208 ? 33.252 -8.761 -33.556 1.00 60.28 208 GLY A N 1
ATOM 1614 C CA . GLY A 1 208 ? 34.692 -8.749 -33.823 1.00 60.28 208 GLY A CA 1
ATOM 1615 C C . GLY A 1 208 ? 35.128 -9.627 -35.004 1.00 60.28 208 GLY A C 1
ATOM 1616 O O . GLY A 1 208 ? 36.238 -9.446 -35.505 1.00 60.28 208 GLY A O 1
ATOM 1617 N N . GLU A 1 209 ? 34.281 -10.558 -35.455 1.00 56.03 209 GLU A N 1
ATOM 1618 C CA . GLU A 1 209 ? 34.550 -11.434 -36.607 1.00 56.03 209 GLU A CA 1
ATOM 1619 C C . GLU A 1 209 ? 34.134 -10.814 -37.958 1.00 56.03 209 GLU A C 1
ATOM 1621 O O . GLU A 1 209 ? 34.636 -11.237 -39.001 1.00 56.03 209 GLU A O 1
ATOM 1626 N N . GLU A 1 210 ? 33.316 -9.753 -37.968 1.00 51.03 210 GLU A N 1
ATOM 1627 C CA . GLU A 1 210 ? 33.079 -8.916 -39.155 1.00 51.03 210 GLU A CA 1
ATOM 1628 C C . GLU A 1 210 ? 34.267 -7.953 -39.378 1.00 51.03 210 GLU A C 1
ATOM 1630 O O . GLU A 1 210 ? 34.233 -6.771 -39.034 1.00 51.03 210 GLU A O 1
ATOM 1635 N N . GLN A 1 211 ? 35.370 -8.457 -39.943 1.00 48.19 211 GLN A N 1
ATOM 1636 C CA . GLN A 1 211 ? 36.453 -7.599 -40.441 1.00 48.19 211 GLN A CA 1
ATOM 1637 C C . GLN A 1 211 ? 35.931 -6.675 -41.559 1.00 48.19 211 GLN A C 1
ATOM 1639 O O . GLN A 1 211 ? 35.216 -7.145 -42.446 1.00 48.19 211 GLN A O 1
ATOM 1644 N N . PRO A 1 212 ? 36.320 -5.385 -41.594 1.00 47.19 212 PRO A N 1
ATOM 1645 C CA . PRO A 1 212 ? 35.982 -4.520 -42.714 1.00 47.19 212 PRO A CA 1
ATOM 1646 C C . PRO A 1 212 ? 36.700 -5.034 -43.967 1.00 47.19 212 PRO A C 1
ATOM 1648 O O . PRO A 1 212 ? 37.931 -5.094 -43.995 1.00 47.19 212 PRO A O 1
ATOM 1651 N N . GLU A 1 213 ? 35.942 -5.400 -45.003 1.00 50.06 213 GLU A N 1
ATOM 1652 C CA . GLU A 1 213 ? 36.485 -5.625 -46.343 1.00 50.06 213 GLU A CA 1
ATOM 1653 C C . GLU A 1 213 ? 37.273 -4.377 -46.761 1.00 50.06 213 GLU A C 1
ATOM 1655 O O . GLU A 1 213 ? 36.717 -3.311 -47.032 1.00 50.06 213 GLU A O 1
ATOM 1660 N N . ILE A 1 214 ? 38.600 -4.498 -46.783 1.00 52.44 214 ILE A N 1
ATOM 1661 C CA . ILE A 1 214 ? 39.488 -3.495 -47.360 1.00 52.44 214 ILE A CA 1
ATOM 1662 C C . ILE A 1 214 ? 39.229 -3.526 -48.868 1.00 52.44 214 ILE A C 1
ATOM 1664 O O . ILE A 1 214 ? 39.761 -4.374 -49.583 1.00 52.44 214 ILE A O 1
ATOM 1668 N N . LEU A 1 215 ? 38.383 -2.615 -49.352 1.00 51.34 215 LEU A N 1
ATOM 1669 C CA . LEU A 1 215 ? 38.250 -2.350 -50.780 1.00 51.34 215 LEU A CA 1
ATOM 1670 C C . LEU A 1 215 ? 39.612 -1.854 -51.296 1.00 51.34 215 LEU A C 1
ATOM 1672 O O . LEU A 1 215 ? 40.124 -0.862 -50.766 1.00 51.34 215 LEU A O 1
ATOM 1676 N N . PRO A 1 216 ? 40.229 -2.501 -52.302 1.00 46.38 216 PRO A N 1
ATOM 1677 C CA . PRO A 1 216 ? 41.451 -1.979 -52.890 1.00 46.38 216 PRO A CA 1
ATOM 1678 C C . PRO A 1 216 ? 41.124 -0.654 -53.581 1.00 46.38 216 PRO A C 1
ATOM 1680 O O . PRO A 1 216 ? 40.289 -0.600 -54.484 1.00 46.38 216 PRO A O 1
ATOM 1683 N N . ALA A 1 217 ? 41.769 0.423 -53.130 1.00 51.12 217 ALA A N 1
ATOM 1684 C CA . ALA A 1 217 ? 41.730 1.708 -53.806 1.00 51.12 217 ALA A CA 1
ATOM 1685 C C . ALA A 1 217 ? 42.300 1.517 -55.216 1.00 51.12 217 ALA A C 1
ATOM 1687 O O . ALA A 1 217 ? 43.483 1.234 -55.387 1.00 51.12 217 ALA A O 1
ATOM 1688 N N . THR A 1 218 ? 41.442 1.609 -56.226 1.00 50.84 218 THR A N 1
ATOM 1689 C CA . THR A 1 218 ? 41.878 1.686 -57.615 1.00 50.84 218 THR A CA 1
ATOM 1690 C C . THR A 1 218 ? 42.513 3.052 -57.831 1.00 50.84 218 THR A C 1
ATOM 1692 O O . THR A 1 218 ? 41.809 4.066 -57.811 1.00 50.84 218 THR A O 1
ATOM 1695 N N . ASP A 1 219 ? 43.830 3.057 -58.026 1.00 50.34 219 ASP A N 1
ATOM 1696 C CA . ASP A 1 219 ? 44.581 4.169 -58.598 1.00 50.34 219 ASP A CA 1
ATOM 1697 C C . ASP A 1 219 ? 43.899 4.610 -59.897 1.00 50.34 219 ASP A C 1
ATOM 1699 O O . ASP A 1 219 ? 43.817 3.851 -60.864 1.00 50.34 219 ASP A O 1
ATOM 1703 N N . ASN A 1 220 ? 43.380 5.836 -59.910 1.00 51.94 220 ASN A N 1
ATOM 1704 C CA . ASN A 1 220 ? 42.955 6.501 -61.133 1.00 51.94 220 ASN A CA 1
ATOM 1705 C C . ASN A 1 220 ? 43.991 7.575 -61.465 1.00 51.94 220 ASN A C 1
ATOM 1707 O O . ASN A 1 220 ? 43.757 8.771 -61.293 1.00 51.94 220 ASN A O 1
ATOM 1711 N N . ASP A 1 221 ? 45.159 7.108 -61.898 1.00 50.94 221 ASP A N 1
ATOM 1712 C CA . ASP A 1 221 ? 46.134 7.932 -62.592 1.00 50.94 221 ASP A CA 1
ATOM 1713 C C . ASP A 1 221 ? 45.694 8.104 -64.053 1.00 50.94 221 ASP A C 1
ATOM 1715 O O . ASP A 1 221 ? 45.661 7.148 -64.829 1.00 50.94 221 ASP A O 1
ATOM 1719 N N . GLY A 1 222 ? 45.428 9.356 -64.434 1.00 48.44 222 GLY A N 1
ATOM 1720 C CA . GLY A 1 222 ? 45.661 9.840 -65.796 1.00 48.44 222 GLY A CA 1
ATOM 1721 C C . GLY A 1 222 ? 44.429 10.173 -66.635 1.00 48.44 222 GLY A C 1
ATOM 1722 O O . GLY A 1 222 ? 43.873 9.294 -67.282 1.00 48.44 222 GLY A O 1
ATOM 1723 N N . PHE A 1 223 ? 44.111 11.473 -66.744 1.00 52.09 223 PHE A N 1
ATOM 1724 C CA . PHE A 1 223 ? 43.852 12.114 -68.046 1.00 52.09 223 PHE A CA 1
ATOM 1725 C C . PHE A 1 223 ? 43.847 13.657 -67.941 1.00 52.09 223 PHE A C 1
ATOM 1727 O O . PHE A 1 223 ? 42.823 14.256 -67.619 1.00 52.09 223 PHE A O 1
ATOM 1734 N N . PHE A 1 224 ? 44.982 14.302 -68.227 1.00 49.25 224 PHE A N 1
ATOM 1735 C CA . PHE A 1 224 ? 45.046 15.657 -68.796 1.00 49.25 224 PHE A CA 1
ATOM 1736 C C . PHE A 1 224 ? 46.282 15.731 -69.712 1.00 49.25 224 PHE A C 1
ATOM 1738 O O . PHE A 1 224 ? 47.387 15.511 -69.221 1.00 49.25 224 PHE A O 1
ATOM 1745 N N . ASP A 1 225 ? 46.011 16.025 -70.993 1.00 45.44 225 ASP A N 1
ATOM 1746 C CA . ASP A 1 225 ? 46.881 16.292 -72.164 1.00 45.44 225 ASP A CA 1
ATOM 1747 C C . ASP A 1 225 ? 47.937 15.259 -72.611 1.00 45.44 225 ASP A C 1
ATOM 1749 O O . ASP A 1 225 ? 48.921 14.992 -71.886 1.00 45.44 225 ASP A O 1
#

Sequence (225 aa):
MEVKPGRTVYITINSFRQKMVPVPYVAGRSLRQAKNMLEIAGLEIGELIYRADMATNYVLEEYCEGRPVTQNSRIQAEMGSGVTLYVGVEGGFGSTVVPRLVGFPLKEAKGRLWELGLNVGKIDFDEGINLLNQKDARVYVQVPTAERSAALGSRVDLKLTLDEKKLAQHRATAEKQAREAAEERLRLERERADSLAQAEFEQAAAAGEEQPEILPATDNDGFFD

Solvent-accessible surface area (backbone atoms only — not comparable to full-atom values): 12823 Å² total; per-residue (Å²): 142,84,79,68,89,93,65,89,79,88,78,85,79,78,73,90,67,65,61,71,31,65,59,78,74,41,56,81,31,44,48,65,54,33,50,51,55,33,49,74,52,39,30,40,79,52,42,53,45,72,42,88,32,89,49,61,50,27,24,70,40,37,29,49,92,88,40,76,63,44,90,83,51,86,52,63,42,46,56,64,41,46,33,34,36,31,25,22,28,28,93,90,63,48,63,34,64,37,68,82,42,67,70,35,33,60,71,59,37,51,52,55,33,49,69,59,42,30,25,74,45,59,78,46,74,43,91,91,67,44,92,86,49,51,74,72,20,21,23,40,45,57,42,67,54,26,50,34,79,41,49,55,37,40,58,38,28,37,30,30,38,77,53,63,70,60,35,54,54,34,46,54,54,49,51,53,52,25,50,53,34,39,51,53,49,53,50,53,52,49,55,50,50,54,51,48,53,50,51,52,50,52,51,52,52,57,61,67,67,65,67,80,82,79,74,80,80,76,83,82,83,84,92,80,137

Radius of gyration: 29.22 Å; Cα contacts (8 Å, |Δi|>4): 358; chains: 1; bounding box: 90×42×108 Å